Protein AF-A0A4Z1GCJ7-F1 (afdb_monomer)

Solvent-accessible surface area (backbone atoms only — not comparable to full-atom values): 17696 Å² total; per-residue (Å²): 142,79,90,84,88,83,87,82,82,87,80,89,82,82,86,85,82,87,83,85,90,82,80,89,84,91,82,86,89,88,79,88,86,89,80,92,82,84,78,88,78,65,76,71,61,51,56,57,51,48,52,56,47,50,54,48,48,51,52,51,47,52,52,54,51,57,70,62,64,69,64,70,55,39,30,40,70,68,54,65,44,64,44,49,71,78,81,84,62,89,68,85,84,64,60,84,68,42,32,30,38,31,25,83,71,34,87,58,72,90,44,36,67,32,77,44,69,60,39,94,92,47,62,76,33,73,90,37,74,63,66,69,73,45,82,37,53,29,72,69,54,30,70,74,54,34,64,74,52,30,52,22,33,34,44,44,42,51,52,51,51,52,51,27,31,56,44,24,72,70,43,43,65,75,73,41,44,86,62,49,63,61,51,47,49,53,50,40,59,76,46,40,90,70,50,64,71,55,70,61,99,80,68,73,44,63,93,55,44,76,52,96,75,55,66,77,81,65,97,62,70,58,62,85,41,67,66,40,54,50,43,33,51,45,28,48,48,33,48,72,42,55,45,51,49,52,47,51,54,46,66,69,40,98,70,66,54,62,71,58,51,44,32,47,54,35,28,38,56,37,35,50,27,55,29,22,29,38,37,39,33,63,69,44,80,76,76,78,88,126

pLDDT: mean 70.12, std 24.21, range [24.97, 97.56]

Structure (mmCIF, N/CA/C/O backbone):
data_AF-A0A4Z1GCJ7-F1
#
_entry.id   AF-A0A4Z1GCJ7-F1
#
loop_
_atom_site.group_PDB
_atom_site.id
_atom_site.type_symbol
_atom_site.label_atom_id
_atom_site.label_alt_id
_atom_site.label_comp_id
_atom_site.label_asym_id
_atom_site.label_entity_id
_atom_site.label_seq_id
_atom_site.pdbx_PDB_ins_code
_atom_site.Cartn_x
_atom_site.Cartn_y
_atom_site.Cartn_z
_atom_site.occupancy
_atom_site.B_iso_or_equiv
_atom_site.auth_seq_id
_atom_site.auth_comp_id
_atom_site.auth_asym_id
_atom_site.auth_atom_id
_atom_site.pdbx_PDB_model_num
ATOM 1 N N . MET A 1 1 ? -40.550 22.812 -36.376 1.00 33.31 1 MET A N 1
ATOM 2 C CA . MET A 1 1 ? -40.165 22.239 -37.684 1.00 33.31 1 MET A CA 1
ATOM 3 C C . MET A 1 1 ? -38.792 21.629 -37.489 1.00 33.31 1 MET A C 1
ATOM 5 O O . MET A 1 1 ? -37.892 22.395 -37.196 1.00 33.31 1 MET A O 1
ATOM 9 N N . THR A 1 2 ? -38.521 20.333 -37.485 1.00 35.28 2 THR A N 1
ATOM 10 C CA . THR A 1 2 ? -39.202 19.038 -37.706 1.00 35.28 2 THR A CA 1
ATOM 11 C C . THR A 1 2 ? -38.216 18.056 -37.036 1.00 35.28 2 THR A C 1
ATOM 13 O O . THR A 1 2 ? -37.017 18.219 -37.224 1.00 35.28 2 THR A O 1
ATOM 16 N N . GLY A 1 3 ? -38.586 17.227 -36.062 1.00 28.50 3 GLY A N 1
ATOM 17 C CA . GLY A 1 3 ? -39.385 16.018 -36.247 1.00 28.50 3 GLY A CA 1
ATOM 18 C C . GLY A 1 3 ? -38.459 14.863 -36.638 1.00 28.50 3 GLY A C 1
ATOM 19 O O . GLY A 1 3 ? -37.923 14.912 -37.735 1.00 28.50 3 GLY A O 1
ATOM 20 N N . GLU A 1 4 ? -38.243 13.897 -35.738 1.00 33.16 4 GLU A N 1
ATOM 21 C CA . GLU A 1 4 ? -38.476 12.464 -36.004 1.00 33.16 4 GLU A CA 1
ATOM 22 C C . GLU A 1 4 ? -38.158 11.598 -34.773 1.00 33.16 4 GLU A C 1
ATOM 24 O O . GLU A 1 4 ? -37.009 11.374 -34.392 1.00 33.16 4 GLU A O 1
ATOM 29 N N . ASP A 1 5 ? -39.248 11.131 -34.163 1.00 31.50 5 ASP A N 1
ATOM 30 C CA . ASP A 1 5 ? -39.352 9.919 -33.362 1.00 31.50 5 ASP A CA 1
ATOM 31 C C . ASP A 1 5 ? -39.097 8.681 -34.229 1.00 31.50 5 ASP A C 1
ATOM 33 O O . ASP A 1 5 ? -39.655 8.580 -35.320 1.00 31.50 5 ASP A O 1
ATOM 37 N N . ILE A 1 6 ? -38.393 7.679 -33.694 1.00 35.69 6 ILE A N 1
ATOM 38 C CA . ILE A 1 6 ? -38.639 6.273 -34.048 1.00 35.69 6 ILE A CA 1
ATOM 39 C C . ILE A 1 6 ? -38.555 5.440 -32.768 1.00 35.69 6 ILE A C 1
ATOM 41 O O . ILE A 1 6 ? -37.477 5.156 -32.248 1.00 35.69 6 ILE A O 1
ATOM 45 N N . GLY A 1 7 ? -39.721 5.036 -32.267 1.00 25.62 7 GLY A N 1
ATOM 46 C CA . GLY A 1 7 ? -39.854 3.885 -31.385 1.00 25.62 7 GLY A CA 1
ATOM 47 C C . GLY A 1 7 ? -39.939 2.597 -32.203 1.00 25.62 7 GLY A C 1
ATOM 48 O O . GLY A 1 7 ? -40.499 2.595 -33.296 1.00 25.62 7 GLY A O 1
ATOM 49 N N . PHE A 1 8 ? -39.443 1.490 -31.649 1.00 28.98 8 PHE A N 1
ATOM 50 C CA . PHE A 1 8 ? -39.905 0.159 -32.030 1.00 28.98 8 PHE A CA 1
ATOM 51 C C . PHE A 1 8 ? -40.104 -0.721 -30.797 1.00 28.98 8 PHE A C 1
ATOM 53 O O . PHE A 1 8 ? -39.216 -0.931 -29.973 1.00 28.98 8 PHE A O 1
ATOM 60 N N . HIS A 1 9 ? -41.344 -1.186 -30.711 1.00 28.06 9 HIS A N 1
ATOM 61 C CA . HIS A 1 9 ? -41.895 -2.198 -29.830 1.00 28.06 9 HIS A CA 1
ATOM 62 C C . HIS A 1 9 ? -41.399 -3.615 -30.179 1.00 28.06 9 HIS A C 1
ATOM 64 O O . HIS A 1 9 ? -41.053 -3.895 -31.325 1.00 28.06 9 HIS A O 1
ATOM 70 N N . THR A 1 10 ? -41.592 -4.515 -29.202 1.00 26.75 10 THR A N 1
ATOM 71 C CA . THR A 1 10 ? -41.716 -5.992 -29.282 1.00 26.75 10 THR A CA 1
ATOM 72 C C . THR A 1 10 ? -40.406 -6.789 -29.389 1.00 26.75 10 THR A C 1
ATOM 74 O O . THR A 1 10 ? -39.457 -6.335 -30.001 1.00 26.75 10 THR A O 1
ATOM 77 N N . GLN A 1 11 ? -40.232 -7.969 -28.784 1.00 27.58 11 GLN A N 1
ATOM 78 C CA . GLN A 1 11 ? -41.186 -8.989 -28.333 1.00 27.58 11 GLN A CA 1
ATOM 79 C C . GLN A 1 11 ? -40.457 -9.946 -27.359 1.00 27.58 11 GLN A C 1
ATOM 81 O O . GLN A 1 11 ? -39.317 -10.331 -27.614 1.00 27.58 11 GLN A O 1
ATOM 86 N N . TYR A 1 12 ? -41.108 -10.345 -26.264 1.00 28.34 12 TYR A N 1
ATOM 87 C CA . TYR A 1 12 ? -40.714 -11.523 -25.478 1.00 28.34 12 TYR A CA 1
ATOM 88 C C . TYR A 1 12 ? -40.945 -12.801 -26.299 1.00 28.34 12 TYR A C 1
ATOM 90 O O . TYR A 1 12 ? -41.914 -12.854 -27.060 1.00 28.34 12 TYR A O 1
ATOM 98 N N . PRO A 1 13 ? -40.179 -13.869 -26.034 1.00 33.53 13 PRO A N 1
ATOM 99 C CA . PRO A 1 13 ? -40.746 -15.205 -26.066 1.00 33.53 13 PRO A CA 1
ATOM 100 C C . PRO A 1 13 ? -40.712 -15.868 -24.685 1.00 33.53 13 PRO A C 1
ATOM 102 O O . PRO A 1 13 ? -39.713 -15.866 -23.963 1.00 33.53 13 PRO A O 1
ATOM 105 N N . GLU A 1 14 ? -41.866 -16.432 -24.358 1.00 28.72 14 GLU A N 1
ATOM 106 C CA . GLU A 1 14 ? -42.151 -17.349 -23.266 1.00 28.72 14 GLU A CA 1
ATOM 107 C C . GLU A 1 14 ? -41.501 -18.739 -23.496 1.00 28.72 14 GLU A C 1
ATOM 109 O O . GLU A 1 14 ? -41.442 -19.212 -24.626 1.00 28.72 14 GLU A O 1
ATOM 114 N N . VAL A 1 15 ? -40.999 -19.319 -22.387 1.00 29.89 15 VAL A N 1
ATOM 115 C CA . VAL A 1 15 ? -40.833 -20.730 -21.910 1.00 29.89 15 VAL A CA 1
ATOM 116 C C . VAL A 1 15 ? -40.983 -21.934 -22.887 1.00 29.89 15 VAL A C 1
ATOM 118 O O . VAL A 1 15 ? -41.778 -21.848 -23.816 1.00 29.89 15 VAL A O 1
ATOM 121 N N . PRO A 1 16 ? -40.355 -23.129 -22.646 1.00 34.41 16 PRO A N 1
ATOM 122 C CA . PRO A 1 16 ? -40.675 -23.958 -21.461 1.00 34.41 16 PRO A CA 1
ATOM 123 C C . PRO A 1 16 ? -39.598 -24.908 -20.858 1.00 34.41 16 PRO A C 1
ATOM 125 O O . PRO A 1 16 ? -38.703 -25.414 -21.520 1.00 34.41 16 PRO A O 1
ATOM 128 N N . LEU A 1 17 ? -39.792 -25.158 -19.553 1.00 26.62 17 LEU A N 1
ATOM 129 C CA . LEU A 1 17 ? -39.780 -26.429 -18.795 1.00 26.62 17 LEU A CA 1
ATOM 130 C C . LEU A 1 17 ? -38.665 -27.493 -18.962 1.00 26.62 17 LEU A C 1
ATOM 132 O O . LEU A 1 17 ? -38.528 -28.143 -19.986 1.00 26.62 17 LEU A O 1
ATOM 136 N N . SER A 1 18 ? -38.079 -27.808 -17.797 1.00 25.41 18 SER A N 1
ATOM 137 C CA . SER A 1 18 ? -38.004 -29.140 -17.158 1.00 25.41 18 SER A CA 1
ATOM 138 C C . SER A 1 18 ? -37.339 -30.308 -17.900 1.00 25.41 18 SER A C 1
ATOM 140 O O . SER A 1 18 ? -37.930 -30.903 -18.793 1.00 25.41 18 SER A O 1
ATOM 142 N N . VAL A 1 19 ? -36.194 -30.767 -17.377 1.00 26.84 19 VAL A N 1
ATOM 143 C CA . VAL A 1 19 ? -35.811 -32.190 -17.418 1.00 26.84 19 VAL A CA 1
ATOM 144 C C . VAL A 1 19 ? -35.169 -32.580 -16.084 1.00 26.84 19 VAL A C 1
ATOM 146 O O . VAL A 1 19 ? -34.038 -32.208 -15.777 1.00 26.84 19 VAL A O 1
ATOM 149 N N . CYS A 1 20 ? -35.912 -33.352 -15.290 1.00 24.97 20 CYS A N 1
ATOM 150 C CA . CYS A 1 20 ? -35.382 -34.168 -14.205 1.00 24.97 20 CYS A CA 1
ATOM 151 C C . CYS A 1 20 ? -34.754 -35.436 -14.800 1.00 24.97 20 CYS A C 1
ATOM 153 O O . CYS A 1 20 ? -35.410 -36.147 -15.558 1.00 24.97 20 CYS A O 1
ATOM 155 N N . PHE A 1 21 ? -33.521 -35.757 -14.411 1.00 25.55 21 PHE A N 1
ATOM 156 C CA . PHE A 1 21 ? -32.933 -37.078 -14.627 1.00 25.55 21 PHE A CA 1
ATOM 157 C C . PHE A 1 21 ? -33.029 -37.888 -13.329 1.00 25.55 21 PHE A C 1
ATOM 159 O O . PHE A 1 21 ? -32.325 -37.603 -12.365 1.00 25.55 21 PHE A O 1
ATOM 166 N N . PHE A 1 22 ? -33.888 -38.907 -13.321 1.00 27.52 22 PHE A N 1
ATOM 167 C CA . PHE A 1 22 ? -33.816 -40.055 -12.414 1.00 27.52 22 PHE A CA 1
ATOM 168 C C . PHE A 1 22 ? -34.091 -41.320 -13.232 1.00 27.52 22 PHE A C 1
ATOM 170 O O . PHE A 1 22 ? -35.134 -41.433 -13.872 1.00 27.52 22 PHE A O 1
ATOM 177 N N . PHE A 1 23 ? -33.162 -42.274 -13.198 1.00 28.23 23 PHE A N 1
ATOM 178 C CA . PHE A 1 23 ? -33.356 -43.639 -13.681 1.00 28.23 23 PHE A CA 1
ATOM 179 C C . PHE A 1 23 ? -32.947 -44.618 -12.579 1.00 28.23 23 PHE A C 1
ATOM 181 O O . PHE A 1 23 ? -31.818 -44.554 -12.102 1.00 28.23 23 PHE A O 1
ATOM 188 N N . GLY A 1 24 ? -33.873 -45.533 -12.264 1.00 25.89 24 GLY A N 1
ATOM 189 C CA . GLY A 1 24 ? -33.655 -46.849 -11.646 1.00 25.89 24 GLY A CA 1
ATOM 190 C C . GLY A 1 24 ? -33.356 -46.808 -10.145 1.00 25.89 24 GLY A C 1
ATOM 191 O O . GLY A 1 24 ? -32.396 -46.189 -9.726 1.00 25.89 24 GLY A O 1
ATOM 192 N N . ILE A 1 25 ? -34.086 -47.482 -9.257 1.00 29.81 25 ILE A N 1
ATOM 193 C CA . ILE A 1 25 ? -34.634 -48.838 -9.366 1.00 29.81 25 ILE A CA 1
ATOM 194 C C . ILE A 1 25 ? -35.985 -48.932 -8.632 1.00 29.81 25 ILE A C 1
ATOM 196 O O . ILE A 1 25 ? -36.188 -48.359 -7.566 1.00 29.81 25 ILE A O 1
ATOM 200 N N . SER A 1 26 ? -36.879 -49.693 -9.260 1.00 26.64 26 SER A N 1
ATOM 201 C CA . SER A 1 26 ? -38.213 -50.131 -8.841 1.00 26.64 26 SER A CA 1
ATOM 202 C C . SER A 1 26 ? -38.154 -51.279 -7.827 1.00 26.64 26 SER A C 1
ATOM 204 O O . SER A 1 26 ? -37.456 -52.254 -8.092 1.00 26.64 26 SER A O 1
ATOM 206 N N . VAL A 1 27 ? -38.958 -51.213 -6.755 1.00 30.84 27 VAL A N 1
ATOM 207 C CA . VAL A 1 27 ? -39.725 -52.363 -6.231 1.00 30.84 27 VAL A CA 1
ATOM 208 C C . VAL A 1 27 ? -41.099 -51.868 -5.749 1.00 30.84 27 VAL A C 1
ATOM 210 O O . VAL A 1 27 ? -41.226 -50.799 -5.159 1.00 30.84 27 VAL A O 1
ATOM 213 N N . GLN A 1 28 ? -42.117 -52.654 -6.090 1.00 30.25 28 GLN A N 1
ATOM 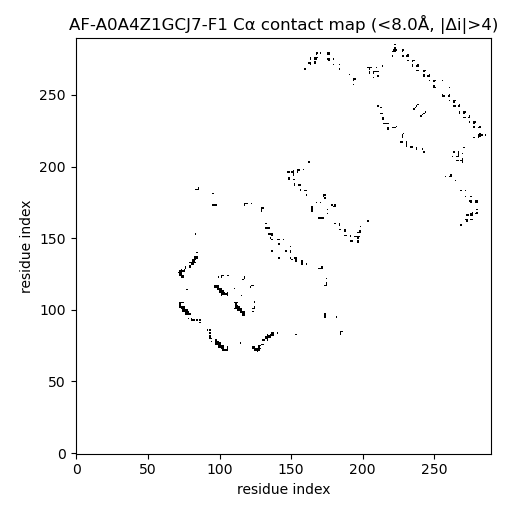214 C CA . GLN A 1 28 ? -43.558 -52.404 -6.059 1.00 30.25 28 GLN A CA 1
ATOM 215 C C . GLN A 1 28 ? -44.248 -52.596 -4.679 1.00 30.25 28 GLN A C 1
ATOM 217 O O . GLN A 1 28 ? -43.611 -53.066 -3.738 1.00 30.25 28 GLN A O 1
ATOM 222 N N . PRO A 1 29 ? -45.544 -52.212 -4.566 1.00 37.03 29 PRO A N 1
ATOM 223 C CA . PRO A 1 29 ? -46.265 -51.891 -3.329 1.00 37.03 29 PRO A CA 1
ATOM 224 C C . PRO A 1 29 ? -47.112 -53.058 -2.797 1.00 37.03 29 PRO A C 1
ATOM 226 O O . PRO A 1 29 ? -47.297 -54.030 -3.517 1.00 37.03 29 PRO A O 1
ATOM 229 N N . ASN A 1 30 ? -47.628 -52.924 -1.565 1.00 28.38 30 ASN A N 1
ATOM 230 C CA . ASN A 1 30 ? -48.825 -53.546 -0.944 1.00 28.38 30 ASN A CA 1
ATOM 231 C C . ASN A 1 30 ? -48.738 -53.209 0.568 1.00 28.38 30 ASN A C 1
ATOM 233 O O . ASN A 1 30 ? -47.639 -53.226 1.105 1.00 28.38 30 ASN A O 1
ATOM 237 N N . THR A 1 31 ? -49.740 -52.857 1.373 1.00 29.23 31 THR A N 1
ATOM 238 C CA . THR A 1 31 ? -51.210 -52.865 1.339 1.00 29.23 31 THR A CA 1
ATOM 239 C C . THR A 1 31 ? -51.677 -52.101 2.593 1.00 29.23 31 THR A C 1
ATOM 241 O O . THR A 1 31 ? -50.955 -52.044 3.590 1.00 29.23 31 THR A O 1
ATOM 244 N N . CYS A 1 32 ? -52.877 -51.522 2.551 1.00 25.41 32 CYS A N 1
ATOM 245 C CA . CYS A 1 32 ? -53.564 -50.924 3.699 1.00 25.41 32 CYS A CA 1
ATOM 246 C C . CYS A 1 32 ? -54.047 -51.961 4.739 1.00 25.41 32 CYS A C 1
ATOM 248 O O . CYS A 1 32 ? -54.159 -53.142 4.432 1.00 25.41 32 CYS A O 1
ATOM 250 N N . SER A 1 33 ? -54.443 -51.407 5.894 1.00 27.09 33 SER A N 1
ATOM 251 C CA . SER A 1 33 ? -55.416 -51.861 6.908 1.00 27.09 33 SER A CA 1
ATOM 252 C C . SER A 1 33 ? -54.963 -52.739 8.085 1.00 27.09 33 SER A C 1
ATOM 254 O O . SER A 1 33 ? -54.525 -53.871 7.923 1.00 27.09 33 SER A O 1
ATOM 256 N N . ASP A 1 34 ? -55.253 -52.159 9.257 1.00 29.55 34 ASP A N 1
ATOM 257 C CA . ASP A 1 34 ? -55.683 -52.742 10.530 1.00 29.55 34 ASP A CA 1
ATOM 258 C C . ASP A 1 34 ? -54.670 -53.476 11.417 1.00 29.55 34 ASP A C 1
ATOM 260 O O . ASP A 1 34 ? -54.144 -54.529 11.087 1.00 29.55 34 ASP A O 1
ATOM 264 N N . ILE A 1 35 ? -54.462 -52.923 12.621 1.00 28.81 35 ILE A N 1
ATOM 265 C CA . ILE A 1 35 ? -54.948 -53.483 13.897 1.00 28.81 35 ILE A CA 1
ATOM 266 C C . ILE A 1 35 ? -54.657 -52.444 14.997 1.00 28.81 35 ILE A C 1
ATOM 268 O O . ILE A 1 35 ? -53.553 -52.323 15.523 1.00 28.81 35 ILE A O 1
ATOM 272 N N . ASN A 1 36 ? -55.691 -51.686 15.371 1.00 28.61 36 ASN A N 1
ATOM 273 C CA . ASN A 1 36 ? -55.850 -51.258 16.756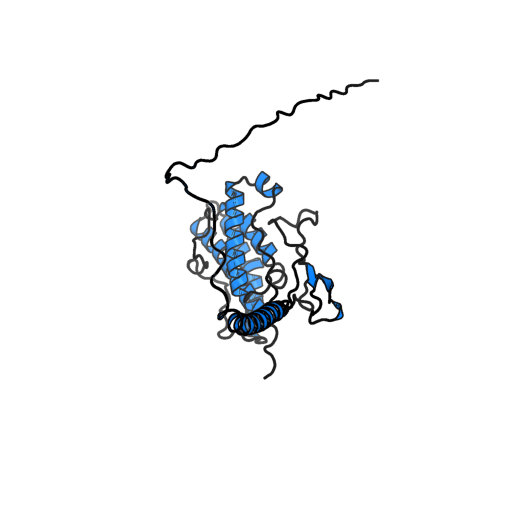 1.00 28.61 36 ASN A CA 1
ATOM 274 C C . ASN A 1 36 ? -56.326 -52.491 17.521 1.00 28.61 36 ASN A C 1
ATOM 276 O O . ASN A 1 36 ? -57.358 -53.044 17.154 1.00 28.61 36 ASN A O 1
ATOM 280 N N . THR A 1 37 ? -55.573 -52.924 18.532 1.00 30.58 37 THR A N 1
ATOM 281 C CA . THR A 1 37 ? -56.018 -53.431 19.851 1.00 30.58 37 THR A CA 1
ATOM 282 C C . THR A 1 37 ? -54.873 -54.245 20.465 1.00 30.58 37 THR A C 1
ATOM 284 O O . THR A 1 37 ? -54.886 -55.469 20.492 1.00 30.58 37 THR A O 1
ATOM 287 N N . ALA A 1 38 ? -53.872 -53.546 20.994 1.00 30.42 38 ALA A N 1
ATOM 288 C CA . ALA A 1 38 ? -53.084 -54.034 22.122 1.00 30.42 38 ALA A CA 1
ATOM 289 C C . ALA A 1 38 ? -53.103 -52.920 23.169 1.00 30.42 38 ALA A C 1
ATOM 291 O O . ALA A 1 38 ? -52.237 -52.050 23.248 1.00 30.42 38 ALA A O 1
ATOM 292 N N . LEU A 1 39 ? -54.228 -52.911 23.877 1.00 28.11 39 LEU A N 1
ATOM 293 C CA . LEU A 1 39 ? -54.530 -52.089 25.030 1.00 28.11 39 LEU A CA 1
ATOM 294 C C . LEU A 1 39 ? -53.410 -52.161 26.074 1.00 28.11 39 LEU A C 1
ATOM 296 O O . LEU A 1 39 ? -52.956 -53.237 26.448 1.00 28.11 39 LEU A O 1
ATOM 300 N N . SER A 1 40 ? -53.136 -50.983 26.634 1.00 35.28 40 SER A N 1
ATOM 301 C CA . SER A 1 40 ? -53.031 -50.794 28.080 1.00 35.28 40 SER A CA 1
ATOM 302 C C . SER A 1 40 ? -51.848 -51.481 28.759 1.00 35.28 40 SER A C 1
ATOM 304 O O . SER A 1 40 ? -52.028 -52.533 29.353 1.00 35.28 40 SER A O 1
ATOM 306 N N . ILE A 1 41 ? -50.674 -50.831 28.721 1.00 37.06 41 ILE A N 1
ATOM 307 C CA . ILE A 1 41 ? -49.654 -50.790 29.804 1.00 37.06 41 ILE A CA 1
ATOM 308 C C . ILE A 1 41 ? -48.547 -49.741 29.498 1.00 37.06 41 ILE A C 1
ATOM 310 O O . ILE A 1 41 ? -47.895 -49.259 30.421 1.00 37.06 41 ILE A O 1
ATOM 314 N N . ASN A 1 42 ? -48.376 -49.271 28.252 1.00 32.78 42 ASN A N 1
ATOM 315 C CA . ASN A 1 42 ? -47.290 -48.326 27.902 1.00 32.78 42 ASN A CA 1
ATOM 316 C C . ASN A 1 42 ? -47.581 -46.820 28.082 1.00 32.78 42 ASN A C 1
ATOM 318 O O . ASN A 1 42 ? -46.650 -46.014 28.048 1.00 32.78 42 ASN A O 1
ATOM 322 N N . SER A 1 43 ? -48.825 -46.408 28.340 1.00 34.97 43 SER A N 1
ATOM 323 C CA . SER A 1 43 ? -49.197 -44.981 28.377 1.00 34.97 43 SER A CA 1
ATOM 324 C C . SER A 1 43 ? -48.713 -44.219 29.620 1.00 34.97 43 SER A C 1
ATOM 326 O O . SER A 1 43 ? -48.714 -42.991 29.622 1.00 34.97 43 SER A O 1
ATOM 328 N N . THR A 1 44 ? -48.242 -44.900 30.668 1.00 35.94 44 THR A N 1
ATOM 329 C CA . THR A 1 44 ? -47.739 -44.231 31.886 1.00 35.94 44 THR A CA 1
ATOM 330 C C . THR A 1 44 ? -46.222 -43.993 31.849 1.00 35.94 44 THR A C 1
ATOM 332 O O . THR A 1 44 ? -45.713 -43.120 32.553 1.00 35.94 44 THR A O 1
ATOM 335 N N . ILE A 1 45 ? -45.484 -44.720 30.999 1.00 38.91 45 ILE A N 1
ATOM 336 C CA . ILE A 1 45 ? -44.027 -44.559 30.839 1.00 38.91 45 ILE A CA 1
ATOM 337 C C . ILE A 1 45 ? -43.708 -43.458 29.814 1.00 38.91 45 ILE A C 1
ATOM 339 O O . ILE A 1 45 ? -42.740 -42.712 29.993 1.00 38.91 45 ILE A O 1
ATOM 343 N N . GLU A 1 46 ? -44.556 -43.268 28.799 1.00 38.19 46 GLU A N 1
ATOM 344 C CA . GLU A 1 46 ? -44.382 -42.194 27.813 1.00 38.19 46 GLU A CA 1
ATOM 345 C C . GLU A 1 46 ? -44.671 -40.794 28.366 1.00 38.19 46 GLU A C 1
ATOM 347 O O . GLU A 1 46 ? -43.994 -39.854 27.968 1.00 38.19 46 GLU A O 1
ATOM 352 N N . ILE A 1 47 ? -45.560 -40.627 29.353 1.00 40.81 47 ILE A N 1
ATOM 353 C CA . ILE A 1 47 ? -45.834 -39.295 29.930 1.00 40.81 47 ILE A CA 1
ATOM 354 C C . ILE A 1 47 ? -44.654 -38.793 30.783 1.00 40.81 47 ILE A C 1
ATOM 356 O O . ILE A 1 47 ? -44.333 -37.604 30.760 1.00 40.81 47 ILE A O 1
ATOM 360 N N . LYS A 1 48 ? -43.937 -39.684 31.486 1.00 38.84 48 LYS A N 1
ATOM 361 C CA . LYS A 1 48 ? -42.717 -39.293 32.218 1.00 38.84 48 LYS A CA 1
ATOM 362 C C . LYS A 1 48 ? -41.535 -39.043 31.282 1.00 38.84 48 LYS A C 1
ATOM 364 O O . LYS A 1 48 ? -40.793 -38.096 31.521 1.00 38.84 48 LYS A O 1
ATOM 369 N N . ARG A 1 49 ? -41.389 -39.816 30.196 1.00 39.75 49 ARG A N 1
ATOM 370 C CA . ARG A 1 49 ? -40.359 -39.551 29.175 1.00 39.75 49 ARG A CA 1
ATOM 371 C C . ARG A 1 49 ? -40.634 -38.270 28.392 1.00 39.75 49 ARG A C 1
ATOM 373 O O . ARG A 1 49 ? -39.686 -37.529 28.163 1.00 39.75 49 ARG A O 1
ATOM 380 N N . ASN A 1 50 ? -41.891 -37.954 28.073 1.00 40.66 50 ASN A N 1
ATOM 381 C CA . ASN A 1 50 ? -42.214 -36.702 27.392 1.00 40.66 50 ASN A CA 1
ATOM 382 C C . ASN A 1 50 ? -41.937 -35.490 28.273 1.00 40.66 50 ASN A C 1
ATOM 384 O O . ASN A 1 50 ? -41.357 -34.542 27.777 1.00 40.66 50 ASN A O 1
ATOM 388 N N . LYS A 1 51 ? -42.218 -35.530 29.582 1.00 44.03 51 LYS A N 1
ATOM 389 C CA . LYS A 1 51 ? -41.892 -34.398 30.465 1.00 44.03 51 LYS A CA 1
ATOM 390 C C . LYS A 1 51 ? -40.380 -34.169 30.588 1.00 44.03 51 LYS A C 1
ATOM 392 O O . LYS A 1 51 ? -39.928 -33.040 30.496 1.00 44.03 51 LYS A O 1
ATOM 397 N N . THR A 1 52 ? -39.575 -35.233 30.677 1.00 46.03 52 THR A N 1
ATOM 398 C CA . THR A 1 52 ? -38.103 -35.104 30.719 1.00 46.03 52 THR A CA 1
ATOM 399 C C . THR A 1 52 ? -37.494 -34.708 29.370 1.00 46.03 52 THR A C 1
ATOM 401 O O . THR A 1 52 ? -36.443 -34.074 29.344 1.00 46.03 52 THR A O 1
ATOM 404 N N . VAL A 1 53 ? -38.126 -35.067 28.247 1.00 49.81 53 VAL A N 1
ATOM 405 C CA . VAL A 1 53 ? -37.707 -34.633 26.905 1.00 49.81 53 VAL A CA 1
ATOM 406 C C . VAL A 1 53 ? -38.153 -33.196 26.637 1.00 49.81 53 VAL A C 1
ATOM 408 O O . VAL A 1 53 ? -37.351 -32.434 26.120 1.00 49.81 53 VAL A O 1
ATOM 411 N N . GLN A 1 54 ? -39.348 -32.778 27.056 1.00 43.75 54 GLN A N 1
ATOM 412 C CA . GLN A 1 54 ? -39.807 -31.391 26.932 1.00 43.75 54 GLN A CA 1
ATOM 413 C C . GLN A 1 54 ? -39.036 -30.455 27.860 1.00 43.75 54 GLN A C 1
ATOM 415 O O . GLN A 1 54 ? -38.606 -29.409 27.402 1.00 43.75 54 GLN A O 1
ATOM 420 N N . ASP A 1 55 ? -38.740 -30.845 29.102 1.00 46.62 55 ASP A N 1
ATOM 421 C CA . ASP A 1 55 ? -37.905 -30.034 29.998 1.00 46.62 55 ASP A CA 1
ATOM 422 C C . ASP A 1 55 ? -36.455 -29.942 29.489 1.00 46.62 55 ASP A C 1
ATOM 424 O O . ASP A 1 55 ? -35.831 -28.889 29.596 1.00 46.62 55 ASP A O 1
ATOM 428 N N . LYS A 1 56 ? -35.923 -31.000 28.852 1.00 46.09 56 LYS A N 1
ATOM 429 C CA . LYS A 1 56 ? -34.611 -30.955 28.180 1.00 46.09 56 LYS A CA 1
ATOM 430 C C . LYS A 1 56 ? -34.627 -30.173 26.869 1.00 46.09 56 LYS A C 1
ATOM 432 O O . LYS A 1 56 ? -33.616 -29.561 26.554 1.00 46.09 56 LYS A O 1
ATOM 437 N N . VAL A 1 57 ? -35.723 -30.182 26.112 1.00 47.38 57 VAL A N 1
ATOM 438 C CA . VAL A 1 57 ? -35.880 -29.385 24.884 1.00 47.38 57 VAL A CA 1
ATOM 439 C C . VAL A 1 57 ? -36.073 -27.909 25.226 1.00 47.38 57 VAL A C 1
ATOM 441 O O . VAL A 1 57 ? -35.491 -27.091 24.531 1.00 47.38 57 VAL A O 1
ATOM 444 N N . THR A 1 58 ? -36.758 -27.576 26.326 1.00 43.84 58 THR A N 1
ATOM 445 C CA . THR A 1 58 ? -36.869 -26.201 26.845 1.00 43.84 58 THR A CA 1
ATOM 446 C C . THR A 1 58 ? -35.528 -25.711 27.405 1.00 43.84 58 THR A C 1
ATOM 448 O O . THR A 1 58 ? -35.082 -24.628 27.055 1.00 43.84 58 THR A O 1
ATOM 451 N N . LEU A 1 59 ? -34.790 -26.539 28.159 1.00 44.41 59 LEU A N 1
ATOM 452 C CA . LEU A 1 59 ? -33.424 -26.203 28.600 1.00 44.41 59 LEU A CA 1
ATOM 453 C C . LEU A 1 59 ? -32.426 -26.091 27.436 1.00 44.41 59 LEU A C 1
ATOM 455 O O . LEU A 1 59 ? -31.528 -25.258 27.484 1.00 44.41 59 LEU A O 1
ATOM 459 N N . LEU A 1 60 ? -32.563 -26.904 26.383 1.00 43.88 60 LEU A N 1
ATOM 460 C CA . LEU A 1 60 ? -31.721 -26.814 25.185 1.00 43.88 60 LEU A CA 1
ATOM 461 C C . LEU A 1 60 ? -32.132 -25.670 24.255 1.00 43.88 60 LEU A C 1
ATOM 463 O O . LEU A 1 60 ? -31.256 -25.146 23.574 1.00 43.88 60 LEU A O 1
ATOM 467 N N . SER A 1 61 ? -33.405 -25.261 24.220 1.00 43.03 61 SER A N 1
ATOM 468 C CA . SER A 1 61 ? -33.831 -24.041 23.528 1.00 43.03 61 SER A CA 1
ATOM 469 C C . SER A 1 61 ? -33.397 -22.799 24.292 1.00 43.03 61 SER A C 1
ATOM 471 O O . SER A 1 61 ? -32.891 -21.885 23.657 1.00 43.03 61 SER A O 1
ATOM 473 N N . ASP A 1 62 ? -33.454 -22.806 25.625 1.00 39.47 62 ASP A N 1
ATOM 474 C CA . ASP A 1 62 ? -32.985 -21.699 26.464 1.00 39.47 62 ASP A CA 1
ATOM 475 C C . ASP A 1 62 ? -31.451 -21.583 26.453 1.00 39.47 62 ASP A C 1
ATOM 477 O O . ASP A 1 62 ? -30.922 -20.475 26.464 1.00 39.47 62 ASP A O 1
ATOM 481 N N . LEU A 1 63 ? -30.714 -22.696 26.318 1.00 41.62 63 LEU A N 1
ATOM 482 C CA . LEU A 1 63 ? -29.262 -22.687 26.069 1.00 41.62 63 LEU A CA 1
ATOM 483 C C . LEU A 1 63 ? -28.899 -22.333 24.612 1.00 41.62 63 LEU A C 1
ATOM 485 O O . LEU A 1 63 ? -27.810 -21.811 24.361 1.00 41.62 63 LEU A O 1
ATOM 489 N N . ARG A 1 64 ? -29.795 -22.572 23.641 1.00 36.66 64 ARG A N 1
ATOM 490 C CA . ARG A 1 64 ? -29.639 -22.076 22.258 1.00 36.66 64 ARG A CA 1
ATOM 491 C C . ARG A 1 64 ? -29.952 -20.587 22.141 1.00 36.66 64 ARG A C 1
ATOM 493 O O . ARG A 1 64 ? -29.307 -19.917 21.341 1.00 36.66 64 ARG A O 1
ATOM 500 N N . ASP A 1 65 ? -30.868 -20.072 22.957 1.00 37.62 65 ASP A N 1
ATOM 501 C CA . ASP A 1 65 ? -31.216 -18.650 23.001 1.00 37.62 65 ASP A CA 1
ATOM 502 C C . ASP A 1 65 ? -30.249 -17.845 23.894 1.00 37.62 65 ASP A C 1
ATOM 504 O O . ASP A 1 65 ? -29.967 -16.680 23.609 1.00 37.62 65 ASP A O 1
ATOM 508 N N . SER A 1 66 ? -29.630 -18.467 24.910 1.00 36.28 66 SER A N 1
ATOM 509 C CA . SER A 1 66 ? -28.567 -17.833 25.708 1.00 36.28 66 SER A CA 1
ATOM 510 C C . SER A 1 66 ? -27.222 -17.779 24.980 1.00 36.28 66 SER A C 1
ATOM 512 O O . SER A 1 66 ? -26.421 -16.889 25.249 1.00 36.28 66 SER A O 1
ATOM 514 N N . SER A 1 67 ? -26.975 -18.686 24.029 1.00 37.75 67 SER A N 1
ATOM 515 C CA . SER A 1 67 ? -25.805 -18.620 23.141 1.00 37.75 67 SER A CA 1
ATOM 516 C C . SER A 1 67 ? -26.008 -17.676 21.945 1.00 37.75 67 SER A C 1
ATOM 518 O O . SER A 1 67 ? -25.064 -17.457 21.189 1.00 37.75 67 SER A O 1
ATOM 520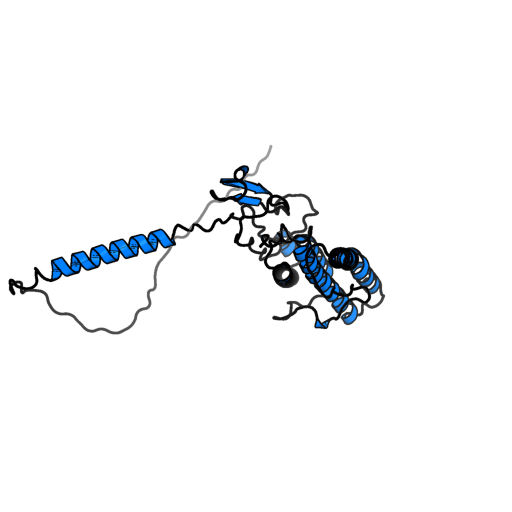 N N . SER A 1 68 ? -27.209 -17.102 21.777 1.00 42.03 68 SER A N 1
ATOM 521 C CA . SER A 1 68 ? -27.531 -16.116 20.733 1.00 42.03 68 SER A CA 1
ATOM 522 C C . SER A 1 68 ? -27.640 -14.674 21.262 1.00 42.03 68 SER A C 1
ATOM 524 O O . SER A 1 68 ? -27.999 -13.773 20.501 1.00 42.03 68 SER A O 1
ATOM 526 N N . ARG A 1 69 ? -27.330 -14.420 22.544 1.00 37.69 69 ARG A N 1
ATOM 527 C CA . ARG A 1 69 ? -27.382 -13.073 23.155 1.00 37.69 69 ARG A CA 1
ATOM 528 C C . ARG A 1 69 ? -26.086 -12.581 23.789 1.00 37.69 69 ARG A C 1
ATOM 530 O O . ARG A 1 69 ? -26.089 -11.537 24.430 1.00 37.69 69 ARG A O 1
ATOM 537 N N . THR A 1 70 ? -24.955 -13.203 23.492 1.00 43.34 70 THR A N 1
ATOM 538 C CA . THR A 1 70 ? -23.769 -12.392 23.198 1.00 43.34 70 THR A CA 1
ATOM 539 C C . THR A 1 70 ? -23.915 -11.968 21.745 1.00 43.34 70 THR A C 1
ATOM 541 O O . THR A 1 70 ? -23.292 -12.528 20.847 1.00 43.34 70 THR A O 1
ATOM 544 N N . ALA A 1 71 ? -24.819 -11.015 21.486 1.00 46.81 71 ALA A N 1
ATOM 545 C CA . ALA A 1 71 ? -24.698 -10.220 20.277 1.00 46.81 71 ALA A CA 1
ATOM 546 C C . ALA A 1 71 ? -23.305 -9.610 20.386 1.00 46.81 71 ALA A C 1
ATOM 548 O O . ALA A 1 71 ? -23.071 -8.772 21.254 1.00 46.81 71 ALA A O 1
ATOM 549 N N . ALA A 1 72 ? -22.352 -10.163 19.636 1.00 52.28 72 ALA A N 1
ATOM 550 C CA . ALA A 1 72 ? -20.993 -9.673 19.636 1.00 52.28 72 ALA A CA 1
ATOM 551 C C . ALA A 1 72 ? -21.081 -8.151 19.470 1.00 52.28 72 ALA A C 1
ATOM 553 O O . ALA A 1 72 ? -21.809 -7.680 18.591 1.00 52.28 72 ALA A O 1
ATOM 554 N N . ILE A 1 73 ? -20.447 -7.412 20.386 1.00 63.28 73 ILE A N 1
ATOM 555 C CA . ILE A 1 73 ? -20.452 -5.945 20.451 1.00 63.28 73 ILE A CA 1
ATOM 556 C C . ILE A 1 73 ? -19.698 -5.458 19.218 1.00 63.28 73 ILE A C 1
ATOM 558 O O . ILE A 1 73 ? -18.518 -5.141 19.265 1.00 63.28 73 ILE A O 1
ATOM 562 N N . MET A 1 74 ? -20.356 -5.512 18.069 1.00 70.00 74 MET A N 1
ATOM 563 C CA . MET A 1 74 ? -19.708 -5.383 16.781 1.00 70.00 74 MET A CA 1
ATOM 564 C C . MET A 1 74 ? -20.357 -4.241 16.040 1.00 70.00 74 MET A C 1
ATOM 566 O O . MET A 1 74 ? -21.544 -4.255 15.708 1.00 70.00 74 MET A O 1
ATOM 570 N N . CYS A 1 75 ? -19.529 -3.248 15.775 1.00 80.00 75 CYS A N 1
ATOM 571 C CA . CYS A 1 75 ? -19.836 -2.205 14.832 1.00 80.00 75 CYS A CA 1
ATOM 572 C C . CYS A 1 75 ? -19.912 -2.834 13.428 1.00 80.00 75 CYS A C 1
ATOM 574 O O . CYS A 1 75 ? -19.184 -3.778 13.119 1.00 80.00 75 CYS A O 1
ATOM 576 N N . ARG A 1 76 ? -20.801 -2.346 12.560 1.00 83.31 76 ARG A N 1
ATOM 577 C CA . ARG A 1 76 ? -20.915 -2.830 11.171 1.00 83.31 76 ARG A CA 1
ATOM 578 C C . ARG A 1 76 ? -20.369 -1.784 10.214 1.00 83.31 76 ARG A C 1
ATOM 580 O O . ARG A 1 76 ? -20.708 -0.614 10.334 1.00 83.31 76 ARG A O 1
ATOM 587 N N . ALA A 1 77 ? -19.538 -2.185 9.258 1.00 78.81 77 ALA A N 1
ATOM 588 C CA . ALA A 1 77 ? -19.007 -1.257 8.265 1.00 78.81 77 ALA A CA 1
ATOM 589 C C . ALA A 1 77 ? -20.144 -0.742 7.359 1.00 78.81 77 ALA A C 1
ATOM 591 O O . ALA A 1 77 ? -20.811 -1.533 6.691 1.00 78.81 77 ALA A O 1
ATOM 592 N N . ALA A 1 78 ? -20.363 0.575 7.333 1.00 77.00 78 ALA A N 1
ATOM 593 C CA . ALA A 1 78 ? -21.499 1.195 6.646 1.00 77.00 78 ALA A CA 1
ATOM 594 C C . ALA A 1 78 ? -21.206 1.532 5.170 1.00 77.00 78 ALA A C 1
ATOM 596 O O . ALA A 1 78 ? -22.107 1.520 4.332 1.00 77.00 78 ALA A O 1
ATOM 597 N N . ASN A 1 79 ? -19.946 1.817 4.832 1.00 70.12 79 ASN A N 1
ATOM 598 C CA . ASN A 1 79 ? -19.495 2.170 3.481 1.00 70.12 79 ASN A CA 1
ATOM 599 C C . ASN A 1 79 ? -18.245 1.363 3.084 1.00 70.12 79 ASN A C 1
ATOM 601 O O . ASN A 1 79 ? -17.133 1.869 2.972 1.00 70.12 79 ASN A O 1
ATOM 605 N N . VAL A 1 80 ? -18.414 0.065 2.856 1.00 68.00 80 VAL A N 1
ATOM 606 C CA . VAL A 1 80 ? -17.294 -0.755 2.387 1.00 68.00 80 VAL A CA 1
ATOM 607 C C . VAL A 1 80 ? -16.937 -0.373 0.952 1.00 68.00 80 VAL A C 1
ATOM 609 O O . VAL A 1 80 ? -17.768 -0.437 0.041 1.00 68.00 80 VAL A O 1
ATOM 612 N N . ALA A 1 81 ? -15.680 -0.004 0.733 1.00 67.25 81 ALA A N 1
ATOM 613 C CA . ALA A 1 81 ? -15.183 0.251 -0.605 1.00 67.25 81 ALA A CA 1
ATOM 614 C C . ALA A 1 81 ? -15.175 -1.044 -1.429 1.00 67.25 81 ALA A C 1
ATOM 616 O O . ALA A 1 81 ? -14.465 -1.994 -1.119 1.00 67.25 81 ALA A O 1
ATOM 617 N N . ARG A 1 82 ? -15.958 -1.060 -2.508 1.00 70.12 82 ARG A N 1
ATOM 618 C CA . ARG A 1 82 ? -16.045 -2.205 -3.426 1.00 70.12 82 ARG A CA 1
ATOM 619 C C . ARG A 1 82 ? -14.921 -2.260 -4.452 1.00 70.12 82 ARG A C 1
ATOM 621 O O . ARG A 1 82 ? -14.634 -3.325 -4.971 1.00 70.12 82 ARG A O 1
ATOM 628 N N . TYR A 1 83 ? -14.300 -1.120 -4.745 1.00 74.62 83 TYR A N 1
ATOM 629 C CA . TYR A 1 83 ? -13.308 -1.013 -5.808 1.00 74.62 83 TYR A CA 1
ATOM 630 C C . TYR A 1 83 ? -12.073 -0.228 -5.371 1.00 74.62 83 TYR A C 1
ATOM 632 O O . TYR A 1 83 ? -12.159 0.691 -4.552 1.00 74.62 83 TYR A O 1
ATOM 640 N N . TYR A 1 84 ? -10.935 -0.544 -5.984 1.00 75.00 84 TYR A N 1
ATOM 641 C CA . TYR A 1 84 ? -9.728 0.272 -5.953 1.00 75.00 84 TYR A CA 1
ATOM 642 C C . TYR A 1 84 ? -9.765 1.350 -7.051 1.00 75.00 84 TYR A C 1
ATOM 644 O O . TYR A 1 84 ? -9.878 1.029 -8.239 1.00 75.00 84 TYR A O 1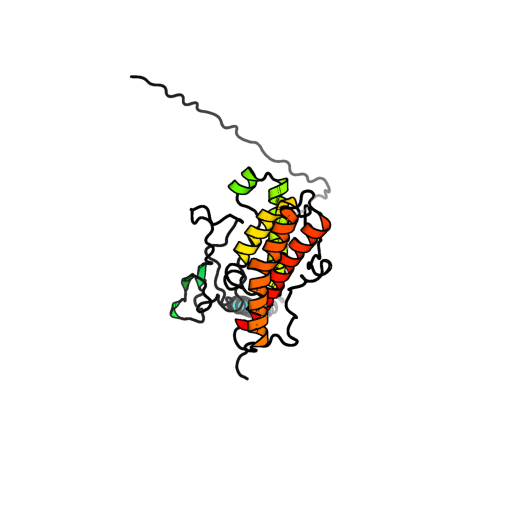
ATOM 652 N N . CYS A 1 85 ? -9.676 2.624 -6.653 1.00 71.69 85 CYS A N 1
ATOM 653 C CA . CYS A 1 85 ? -9.824 3.793 -7.530 1.00 71.69 85 CYS A CA 1
ATOM 654 C C . CYS A 1 85 ? -8.757 4.851 -7.238 1.00 71.69 85 CYS A C 1
ATOM 656 O O . CYS A 1 85 ? -8.276 4.947 -6.111 1.00 71.69 85 CYS A O 1
ATOM 658 N N . ASP A 1 86 ? -8.450 5.682 -8.237 1.00 62.88 86 ASP A N 1
ATOM 659 C CA . ASP A 1 86 ? -7.681 6.911 -8.036 1.00 62.88 86 ASP A CA 1
ATOM 660 C C . ASP A 1 86 ? -8.629 7.967 -7.457 1.00 62.88 86 ASP A C 1
ATOM 662 O O . ASP A 1 86 ? -9.519 8.470 -8.143 1.00 62.88 86 ASP A O 1
ATOM 666 N N . ASN A 1 87 ? -8.443 8.280 -6.177 1.00 56.16 87 ASN A N 1
ATOM 667 C CA . ASN A 1 87 ? -9.272 9.238 -5.452 1.00 56.16 87 ASN A CA 1
ATOM 668 C C . ASN A 1 87 ? -8.855 10.705 -5.707 1.00 56.16 87 ASN A C 1
ATOM 670 O O . ASN A 1 87 ? -9.451 11.609 -5.124 1.00 56.16 87 ASN A O 1
ATOM 674 N N . ARG A 1 88 ? -7.853 10.980 -6.564 1.00 51.97 88 ARG A N 1
ATOM 675 C CA . ARG A 1 88 ? -7.437 12.354 -6.926 1.00 51.97 88 ARG A CA 1
ATOM 676 C C . ARG A 1 88 ? -8.344 13.010 -7.965 1.00 51.97 88 ARG A C 1
ATOM 678 O O . ARG A 1 88 ? -8.382 14.237 -8.035 1.00 51.97 88 ARG A O 1
ATOM 685 N N . ALA A 1 89 ? -9.059 12.230 -8.777 1.00 42.00 89 ALA A N 1
ATOM 686 C CA . ALA A 1 89 ? -9.995 12.748 -9.771 1.00 42.00 89 ALA A CA 1
ATOM 687 C C . ALA A 1 89 ? -11.398 12.820 -9.153 1.00 42.00 89 ALA A C 1
ATOM 689 O O . ALA A 1 89 ? -12.034 11.798 -8.919 1.00 42.00 89 ALA A O 1
ATOM 690 N N . GLY A 1 90 ? -11.850 14.036 -8.840 1.00 40.47 90 GLY A N 1
ATOM 691 C CA . GLY A 1 90 ? -13.077 14.309 -8.096 1.00 40.47 90 GLY A CA 1
ATOM 692 C C . GLY A 1 90 ? -14.287 13.472 -8.517 1.00 40.47 90 GLY A C 1
ATOM 693 O O . GLY A 1 90 ? -14.802 13.609 -9.622 1.00 40.47 90 GLY A O 1
ATOM 694 N N . ASN A 1 91 ? -14.725 12.610 -7.603 1.00 35.19 91 ASN A N 1
ATOM 695 C CA . ASN A 1 91 ? -16.109 12.354 -7.212 1.00 35.19 91 ASN A CA 1
ATOM 696 C C . ASN A 1 91 ? -16.072 11.253 -6.146 1.00 35.19 91 ASN A C 1
ATOM 698 O O . ASN A 1 91 ? -15.572 10.158 -6.387 1.00 35.19 91 ASN A O 1
ATOM 702 N N . HIS A 1 92 ? -16.596 11.571 -4.963 1.00 38.84 92 HIS A N 1
ATOM 703 C CA . HIS A 1 92 ? -16.564 10.817 -3.703 1.00 38.84 92 HIS A CA 1
ATOM 704 C C . HIS A 1 92 ? -17.296 9.460 -3.721 1.00 38.84 92 HIS A C 1
ATOM 706 O O . HIS A 1 92 ? -18.000 9.110 -2.779 1.00 38.84 92 HIS A O 1
ATOM 712 N N . ARG A 1 93 ? -17.184 8.664 -4.788 1.00 39.00 93 ARG A N 1
ATOM 713 C CA . ARG A 1 93 ? -17.911 7.393 -4.883 1.00 39.00 93 ARG A CA 1
ATOM 714 C C . ARG A 1 93 ? -17.288 6.283 -4.025 1.00 39.00 93 ARG A C 1
ATOM 716 O O . ARG A 1 93 ? -17.968 5.300 -3.736 1.00 39.00 93 ARG A O 1
ATOM 723 N N . HIS A 1 94 ? -16.035 6.449 -3.594 1.00 43.28 94 HIS A N 1
ATOM 724 C CA . HIS A 1 94 ? -15.277 5.489 -2.787 1.00 43.28 94 HIS A CA 1
ATOM 725 C C . HIS A 1 94 ? -14.510 6.238 -1.690 1.00 43.28 94 HIS A C 1
ATOM 727 O O . HIS A 1 94 ? -13.330 6.544 -1.832 1.00 43.28 94 HIS A O 1
ATOM 733 N N . ASP A 1 95 ? -15.241 6.611 -0.643 1.00 48.38 95 ASP A N 1
ATOM 734 C CA . ASP A 1 95 ? -14.755 7.408 0.484 1.00 48.38 95 ASP A CA 1
ATOM 735 C C . ASP A 1 95 ? -13.484 6.783 1.109 1.00 48.38 95 ASP A C 1
ATOM 737 O O . ASP A 1 95 ? -13.518 5.593 1.441 1.00 48.38 95 ASP A O 1
ATOM 741 N N . PRO A 1 96 ? -12.357 7.517 1.254 1.00 49.84 96 PRO A N 1
ATOM 742 C CA . PRO A 1 96 ? -11.203 7.032 2.029 1.00 49.84 96 PRO A CA 1
ATOM 743 C C . PRO A 1 96 ? -11.567 6.829 3.507 1.00 49.84 96 PRO A C 1
ATOM 745 O O . PRO A 1 96 ? -10.974 6.020 4.216 1.00 49.84 96 PRO A O 1
ATOM 748 N N . ASN A 1 97 ? -12.587 7.555 3.951 1.00 63.34 97 ASN A N 1
ATOM 749 C CA . ASN A 1 97 ? -13.111 7.550 5.295 1.00 63.34 97 ASN A CA 1
ATOM 750 C C . ASN A 1 97 ? -14.024 6.338 5.516 1.00 63.34 97 ASN A C 1
ATOM 752 O O . ASN A 1 97 ? -15.059 6.193 4.862 1.00 63.34 97 ASN A O 1
ATOM 756 N N . GLN A 1 98 ? -13.664 5.467 6.456 1.00 71.50 98 GLN A N 1
ATOM 757 C CA . GLN A 1 98 ? -14.505 4.338 6.843 1.00 71.50 98 GLN A CA 1
ATOM 758 C C . GLN A 1 98 ? -15.564 4.794 7.853 1.00 71.50 98 GLN A C 1
ATOM 760 O O . GLN A 1 98 ? -15.250 5.285 8.930 1.00 71.50 98 GLN A O 1
ATOM 765 N N . TYR A 1 99 ? -16.832 4.600 7.518 1.00 79.94 99 TYR A N 1
ATOM 766 C CA . TYR A 1 99 ? -17.972 4.799 8.402 1.00 79.94 99 TYR A CA 1
ATOM 767 C C . TYR A 1 99 ? -18.425 3.475 9.008 1.00 79.94 99 TYR A C 1
ATOM 769 O O . TYR A 1 99 ? -18.390 2.419 8.363 1.00 79.94 99 TYR A O 1
ATOM 777 N N . TRP A 1 100 ? -18.934 3.566 10.228 1.00 83.81 100 TRP A N 1
ATOM 778 C CA . TRP A 1 100 ? -19.426 2.444 11.008 1.00 83.81 100 TRP A CA 1
ATOM 779 C C . TRP A 1 100 ? -20.829 2.735 11.517 1.00 83.81 100 TRP A C 1
ATOM 781 O O . TRP A 1 100 ? -21.100 3.826 12.007 1.00 83.81 100 TRP A O 1
ATOM 791 N N . ASP A 1 101 ? -21.708 1.746 11.418 1.00 88.31 101 ASP A N 1
ATOM 792 C CA . ASP A 1 101 ? -22.956 1.701 12.165 1.00 88.31 101 ASP A CA 1
ATOM 793 C C . ASP A 1 101 ? -22.636 1.066 13.531 1.00 88.31 101 ASP A C 1
ATOM 795 O O . ASP A 1 101 ? -22.339 -0.133 13.624 1.00 88.31 101 ASP A O 1
ATOM 799 N N . ALA A 1 102 ? -22.610 1.884 14.586 1.00 87.00 102 ALA A N 1
ATOM 800 C CA . ALA A 1 102 ? -22.266 1.445 15.934 1.00 87.00 102 ALA A CA 1
ATOM 801 C C . ALA A 1 102 ? -23.337 0.516 16.518 1.00 87.00 102 ALA A C 1
ATOM 803 O O . ALA A 1 102 ? -24.536 0.737 16.333 1.00 87.00 102 ALA A O 1
ATOM 804 N N . CYS A 1 103 ? -22.916 -0.482 17.298 1.00 85.50 103 CYS A N 1
ATOM 805 C CA . CYS A 1 103 ? -23.854 -1.298 18.064 1.00 85.50 103 CYS A CA 1
ATOM 806 C C . CYS A 1 103 ? -24.467 -0.519 19.244 1.00 85.50 103 CYS A C 1
ATOM 808 O O . CYS A 1 103 ? -23.991 0.543 19.657 1.00 85.50 103 CYS A O 1
ATOM 810 N N . ASP A 1 104 ? -25.525 -1.077 19.819 1.00 86.69 104 ASP A N 1
ATOM 811 C CA . ASP A 1 104 ? -26.203 -0.570 21.013 1.00 86.69 104 ASP A CA 1
ATOM 812 C C . ASP A 1 104 ? -25.320 -0.606 22.272 1.00 86.69 104 ASP A C 1
ATOM 814 O O . ASP A 1 104 ? -25.526 0.176 23.200 1.00 86.69 104 ASP A O 1
ATOM 818 N N . GLN A 1 105 ? -24.302 -1.467 22.285 1.00 83.25 105 GLN A N 1
ATOM 819 C CA . GLN A 1 105 ? -23.337 -1.622 23.375 1.00 83.25 105 GLN A CA 1
ATOM 820 C C . GLN A 1 105 ? -21.985 -0.944 23.102 1.00 83.25 105 GLN A C 1
ATOM 822 O O . GLN A 1 105 ? -20.996 -1.256 23.764 1.00 83.25 105 GLN A O 1
ATOM 827 N N . HIS A 1 106 ? -21.923 0.004 22.159 1.00 85.50 106 HIS A N 1
ATOM 828 C CA . HIS A 1 106 ? -20.689 0.723 21.838 1.00 85.50 106 HIS A CA 1
ATOM 829 C C . HIS A 1 106 ? -20.012 1.311 23.107 1.00 85.50 106 HIS A C 1
ATOM 831 O O . HIS A 1 106 ? -20.719 1.898 23.946 1.00 85.50 106 HIS A O 1
ATOM 837 N N . PRO A 1 107 ? -18.669 1.195 23.257 1.00 81.50 107 PRO A N 1
ATOM 838 C CA . PRO A 1 107 ? -17.941 1.681 24.435 1.00 81.50 107 PRO A CA 1
ATOM 839 C C . PRO A 1 107 ? -18.148 3.171 24.712 1.00 81.50 107 PRO A C 1
ATOM 841 O O . PRO A 1 107 ? -18.362 3.556 25.856 1.00 81.50 107 PRO A O 1
ATOM 844 N N . ASN A 1 108 ? -18.144 3.999 23.663 1.00 84.69 108 ASN A N 1
ATOM 845 C CA . ASN A 1 108 ? -18.588 5.390 23.737 1.00 84.69 108 ASN A CA 1
ATOM 846 C C . ASN A 1 108 ? -20.131 5.442 23.687 1.00 84.69 108 ASN A C 1
ATOM 848 O O . ASN A 1 108 ? -20.690 5.152 22.623 1.00 84.69 108 ASN A O 1
ATOM 852 N N . PRO A 1 109 ? -20.827 5.830 24.777 1.00 88.56 109 PRO A N 1
ATOM 853 C CA . PRO A 1 109 ? -22.286 5.860 24.811 1.00 88.56 109 PRO A CA 1
ATOM 854 C C . PRO A 1 109 ? -22.909 6.847 23.826 1.00 88.56 109 PRO A C 1
ATOM 856 O O . PRO A 1 109 ? -24.025 6.612 23.374 1.00 88.56 109 PRO A O 1
ATOM 859 N N . ALA A 1 110 ? -22.189 7.918 23.474 1.00 89.56 110 ALA A N 1
ATOM 860 C CA . ALA A 1 110 ? -22.671 8.933 22.543 1.00 89.56 110 ALA A CA 1
ATOM 861 C C . ALA A 1 110 ? -22.781 8.416 21.102 1.00 89.56 110 ALA A C 1
ATOM 863 O O . ALA A 1 110 ? -23.539 8.981 20.325 1.00 89.56 110 ALA A O 1
ATOM 864 N N . LEU A 1 111 ? -22.055 7.347 20.754 1.00 88.19 111 LEU A N 1
ATOM 865 C CA . LEU A 1 111 ? -22.057 6.767 19.408 1.00 88.19 111 LEU A CA 1
ATOM 866 C C . LEU A 1 111 ? -23.037 5.600 19.257 1.00 88.19 111 LEU A C 1
ATOM 868 O O . LEU A 1 111 ? -23.250 5.141 18.143 1.00 88.19 111 LEU A O 1
ATOM 872 N N . ARG A 1 112 ? -23.638 5.097 20.343 1.00 90.19 112 ARG A N 1
ATOM 873 C CA . ARG A 1 112 ? -24.502 3.903 20.313 1.00 90.19 112 ARG A CA 1
ATOM 874 C C . ARG A 1 112 ? -25.651 4.066 19.323 1.00 90.19 112 ARG A C 1
ATOM 876 O O . ARG A 1 112 ? -26.400 5.036 19.401 1.00 90.19 112 ARG A O 1
ATOM 883 N N . ASN A 1 113 ? -25.821 3.080 18.440 1.00 88.00 113 ASN A N 1
ATOM 884 C CA . ASN A 1 113 ? -26.822 3.085 17.364 1.00 88.00 113 ASN A CA 1
ATOM 885 C C . ASN A 1 113 ? -26.719 4.276 16.392 1.00 88.00 113 ASN A C 1
ATOM 887 O O . ASN A 1 113 ? -27.672 4.554 15.661 1.00 88.00 113 ASN A O 1
ATOM 891 N N . LEU A 1 114 ? -25.589 4.986 16.373 1.00 90.94 114 LEU A N 1
ATOM 892 C CA . LEU A 1 114 ? -25.321 6.052 15.419 1.00 90.94 114 LEU A CA 1
ATOM 893 C C . LEU A 1 114 ? -24.310 5.596 14.378 1.00 90.94 114 LEU A C 1
ATOM 895 O O . LEU A 1 114 ? -23.461 4.732 14.608 1.00 90.94 114 LEU A O 1
ATOM 899 N N . ARG A 1 115 ? -24.400 6.234 13.214 1.00 89.31 115 ARG A N 1
ATOM 900 C CA . ARG A 1 115 ? -23.345 6.170 12.218 1.00 89.31 115 ARG A CA 1
ATOM 901 C C . ARG A 1 115 ? -22.259 7.167 12.582 1.00 89.31 115 ARG A C 1
ATOM 903 O O . ARG A 1 115 ? -22.563 8.332 12.829 1.00 89.31 115 ARG A O 1
ATOM 910 N N . TYR A 1 116 ? -21.011 6.730 12.552 1.00 84.50 116 TYR A N 1
ATOM 911 C CA . TYR A 1 116 ? -19.868 7.586 12.838 1.00 84.50 116 TYR A CA 1
ATOM 912 C C . TYR A 1 116 ? -18.721 7.317 11.871 1.00 84.50 116 TYR A C 1
ATOM 914 O O . TYR A 1 116 ? -18.665 6.272 11.220 1.00 84.50 116 TYR A O 1
ATOM 922 N N . LEU A 1 117 ? -17.848 8.310 11.747 1.00 82.00 117 LEU A N 1
ATOM 923 C CA . LEU A 1 117 ? -16.616 8.223 10.984 1.00 82.00 117 LEU A CA 1
ATOM 924 C C . LEU A 1 117 ? -15.523 7.643 11.883 1.00 82.00 117 LEU A C 1
ATOM 926 O O . LEU A 1 117 ? -15.303 8.148 12.980 1.00 82.00 117 LEU A O 1
ATOM 930 N N . GLU A 1 118 ? -14.832 6.609 11.415 1.00 73.62 118 GLU A N 1
ATOM 931 C CA . GLU A 1 118 ? -13.679 6.046 12.106 1.00 73.62 118 GLU A CA 1
ATOM 932 C C . GLU A 1 118 ? -12.571 7.094 12.271 1.00 73.62 118 GLU A C 1
ATOM 934 O O . GLU A 1 118 ? -12.119 7.702 11.299 1.00 73.62 118 GLU A O 1
ATOM 939 N N . THR A 1 119 ? -12.105 7.283 13.505 1.00 70.75 119 THR A N 1
ATOM 940 C CA . THR A 1 119 ? -10.946 8.129 13.820 1.00 70.75 119 THR A CA 1
ATOM 941 C C . THR A 1 119 ? -10.042 7.421 14.831 1.00 70.75 119 THR A C 1
ATOM 943 O O . THR A 1 119 ? -10.486 6.482 15.495 1.00 70.75 119 THR A O 1
ATOM 946 N N . PRO A 1 120 ? -8.781 7.855 15.023 1.00 63.75 120 PRO A N 1
ATOM 947 C CA . PRO A 1 120 ? -7.939 7.300 16.083 1.00 63.75 120 PRO A CA 1
ATOM 948 C C . PRO A 1 120 ? -8.551 7.430 17.489 1.00 63.75 120 PRO A C 1
ATOM 950 O O . PRO A 1 120 ? -8.253 6.619 18.362 1.00 63.75 120 PRO A O 1
ATOM 953 N N . GLN A 1 121 ? -9.389 8.447 17.715 1.00 69.38 121 GLN A N 1
ATOM 954 C CA . GLN A 1 121 ? -10.072 8.701 18.987 1.00 69.38 121 GLN A CA 1
ATOM 955 C C . GLN A 1 121 ? -11.387 7.918 19.119 1.00 69.38 121 GLN A C 1
ATOM 957 O O . GLN A 1 121 ? -11.821 7.632 20.233 1.00 69.38 121 GLN A O 1
ATOM 962 N N . GLU A 1 122 ? -12.001 7.550 17.996 1.00 74.25 122 GLU A N 1
ATOM 963 C CA . GLU A 1 122 ? -13.261 6.811 17.916 1.00 74.25 122 GLU A CA 1
ATOM 964 C C . GLU A 1 122 ? -13.084 5.603 16.976 1.00 74.25 122 GLU A C 1
ATOM 966 O O . GLU A 1 122 ? -13.530 5.636 15.824 1.00 74.25 122 GLU A O 1
ATOM 971 N N . PRO A 1 123 ? -12.380 4.545 17.426 1.00 69.88 123 PRO A N 1
ATOM 972 C CA . PRO A 1 123 ? -12.198 3.326 16.640 1.00 69.88 123 PRO A CA 1
ATOM 973 C C . PRO A 1 123 ? -13.495 2.494 16.568 1.00 69.88 123 PRO A C 1
ATOM 975 O O . PRO A 1 123 ? -14.456 2.764 17.299 1.00 69.88 123 PRO A O 1
ATOM 978 N N . PRO A 1 124 ? -13.553 1.446 15.722 1.00 72.00 124 PRO A N 1
ATOM 979 C CA . PRO A 1 124 ? -14.609 0.443 15.802 1.00 72.00 124 PRO A CA 1
ATOM 980 C C . PRO A 1 124 ? -14.645 -0.255 17.166 1.00 72.00 124 PRO A C 1
ATOM 982 O O . PRO A 1 124 ? -13.659 -0.294 17.906 1.00 72.00 124 PRO A O 1
ATOM 985 N N . CYS A 1 125 ? -15.800 -0.840 17.483 1.00 75.44 125 CYS A N 1
ATOM 986 C CA . CYS A 1 125 ? -16.009 -1.669 18.662 1.00 75.44 125 CYS A CA 1
ATOM 987 C C . CYS A 1 125 ? -14.942 -2.779 18.740 1.00 75.44 125 CYS A C 1
ATOM 989 O O . CYS A 1 125 ? -14.520 -3.304 17.703 1.00 75.44 125 CYS A O 1
ATOM 991 N N . TYR A 1 126 ? -14.548 -3.177 19.952 1.00 67.50 126 TYR A N 1
ATOM 992 C CA . TYR A 1 126 ? -13.630 -4.303 20.160 1.00 67.50 126 TYR A CA 1
ATOM 993 C C . TYR A 1 126 ? -14.161 -5.572 19.461 1.00 67.50 126 TYR A C 1
ATOM 995 O O . TYR A 1 126 ? -15.367 -5.793 19.433 1.00 67.50 126 TYR A O 1
ATOM 1003 N N . ASP A 1 127 ? -13.274 -6.354 18.840 1.00 65.06 127 ASP A N 1
ATOM 1004 C CA . ASP A 1 127 ? -13.594 -7.535 18.012 1.00 65.06 127 ASP A CA 1
ATOM 1005 C C . ASP A 1 127 ? -14.417 -7.288 16.733 1.00 65.06 127 ASP A C 1
ATOM 1007 O O . ASP A 1 127 ? -14.833 -8.238 16.068 1.00 65.06 127 ASP A O 1
ATOM 1011 N N . THR A 1 128 ? -14.629 -6.032 16.325 1.00 69.88 128 THR A N 1
ATOM 1012 C CA . THR A 1 128 ? -15.263 -5.740 15.032 1.00 69.88 128 THR A CA 1
ATOM 1013 C C . THR A 1 128 ? -14.444 -6.321 13.881 1.00 69.88 128 THR A C 1
ATOM 1015 O O . THR A 1 128 ? -13.239 -6.091 13.767 1.00 69.88 128 THR A O 1
ATOM 1018 N N . LEU A 1 129 ? -15.117 -7.051 12.987 1.00 66.94 129 LEU A N 1
ATOM 1019 C CA . LEU A 1 129 ? -14.494 -7.539 11.763 1.00 66.94 129 LEU A CA 1
ATOM 1020 C C . LEU A 1 129 ? -14.131 -6.367 10.860 1.00 66.94 129 LEU A C 1
ATOM 1022 O O . LEU A 1 129 ? -14.923 -5.449 10.640 1.00 66.94 129 LEU A O 1
ATOM 1026 N N . ASN A 1 130 ? -12.939 -6.447 10.287 1.00 65.44 130 ASN A N 1
ATOM 1027 C CA . ASN A 1 130 ? -12.488 -5.461 9.327 1.00 65.44 130 ASN A CA 1
ATOM 1028 C C . ASN A 1 130 ? -13.402 -5.436 8.099 1.00 65.44 130 ASN A C 1
ATOM 1030 O O . ASN A 1 130 ? -13.882 -6.496 7.676 1.00 65.44 130 ASN A O 1
ATOM 1034 N N . PRO A 1 131 ? -13.618 -4.255 7.494 1.00 69.06 131 PRO A N 1
ATOM 1035 C CA . PRO A 1 131 ? -14.298 -4.176 6.213 1.00 69.06 131 PRO A CA 1
ATOM 1036 C C . PRO A 1 131 ? -13.552 -5.071 5.216 1.00 69.06 131 PRO A C 1
ATOM 1038 O O . PRO A 1 131 ? -12.313 -5.069 5.221 1.00 69.06 131 PRO A O 1
ATOM 1041 N N . PRO A 1 132 ? -14.254 -5.846 4.372 1.00 68.31 132 PRO A N 1
ATOM 1042 C CA . PRO A 1 132 ? -13.561 -6.649 3.385 1.00 68.31 132 PRO A CA 1
ATOM 1043 C C . PRO A 1 132 ? -12.746 -5.730 2.476 1.00 68.31 132 PRO A C 1
ATOM 1045 O O . PRO A 1 132 ? -13.172 -4.624 2.127 1.00 68.31 132 PRO A O 1
ATOM 1048 N N . LEU A 1 133 ? -11.546 -6.190 2.123 1.00 69.88 133 LEU A N 1
ATOM 1049 C CA . LEU A 1 133 ? -10.724 -5.499 1.143 1.00 69.88 133 LEU A CA 1
ATOM 1050 C C . LEU A 1 133 ? -11.501 -5.435 -0.179 1.00 69.88 133 LEU A C 1
ATOM 1052 O O . LEU A 1 133 ? -12.180 -6.411 -0.511 1.00 69.88 133 LEU A O 1
ATOM 1056 N N . PRO A 1 134 ? -11.398 -4.331 -0.940 1.00 72.94 134 PRO A N 1
ATOM 1057 C CA . PRO A 1 134 ? -11.934 -4.305 -2.290 1.00 72.94 134 PRO A CA 1
ATOM 1058 C C . PRO A 1 134 ? -11.400 -5.497 -3.080 1.00 72.94 134 PRO A C 1
ATOM 1060 O O . PRO A 1 134 ? -10.228 -5.857 -2.975 1.00 72.94 134 PRO A O 1
ATOM 1063 N N . ASP A 1 135 ? -12.260 -6.127 -3.857 1.00 75.44 135 ASP A N 1
ATOM 1064 C CA . ASP A 1 135 ? -11.904 -7.318 -4.612 1.00 75.44 135 ASP A CA 1
ATOM 1065 C C . ASP A 1 135 ? -11.606 -7.001 -6.073 1.00 75.44 135 ASP A C 1
ATOM 1067 O O . ASP A 1 135 ? -11.102 -7.878 -6.757 1.00 75.44 135 ASP A O 1
ATOM 1071 N N . ASP A 1 136 ? -11.827 -5.773 -6.553 1.00 81.50 136 ASP A N 1
ATOM 1072 C CA . ASP A 1 136 ? -11.530 -5.382 -7.933 1.00 81.50 136 ASP A CA 1
ATOM 1073 C C . ASP A 1 136 ? -11.063 -3.917 -8.066 1.00 81.50 136 ASP A C 1
ATOM 1075 O O . ASP A 1 136 ? -11.226 -3.088 -7.170 1.00 81.50 136 ASP A O 1
ATOM 1079 N N . VAL A 1 137 ? -10.466 -3.570 -9.205 1.00 84.44 137 VAL A N 1
ATOM 1080 C CA . VAL A 1 137 ? -10.288 -2.178 -9.642 1.00 84.44 137 VAL A CA 1
ATOM 1081 C C . VAL A 1 137 ? -11.607 -1.633 -10.189 1.00 84.44 137 VAL A C 1
ATOM 1083 O O . VAL A 1 137 ? -12.455 -2.390 -10.661 1.00 84.44 137 VAL A O 1
ATOM 1086 N N . CYS A 1 138 ? -11.813 -0.315 -10.163 1.00 83.69 138 CYS A N 1
ATOM 1087 C CA . CYS A 1 138 ? -13.085 0.225 -10.644 1.00 83.69 138 CYS A CA 1
ATOM 1088 C C . CYS A 1 138 ? -13.328 -0.033 -12.137 1.00 83.69 138 CYS A C 1
ATOM 1090 O O . CYS A 1 138 ? -12.372 -0.111 -12.917 1.00 83.69 138 CYS A O 1
ATOM 1092 N N . PRO A 1 139 ? -14.604 -0.091 -12.570 1.00 85.88 139 PRO A N 1
ATOM 1093 C CA . PRO A 1 139 ? -14.952 -0.317 -13.972 1.00 85.88 139 PRO A CA 1
ATOM 1094 C C . PRO A 1 139 ? -14.278 0.660 -14.944 1.00 85.88 139 PRO A C 1
ATOM 1096 O O . PRO A 1 139 ? -13.903 0.275 -16.050 1.00 85.88 139 PRO A O 1
ATOM 1099 N N . ASP A 1 140 ? -14.083 1.916 -14.543 1.00 84.94 140 ASP A N 1
ATOM 1100 C CA . ASP A 1 140 ? -13.429 2.941 -15.366 1.00 84.94 140 ASP A CA 1
ATOM 1101 C C . ASP A 1 140 ? -11.943 2.623 -15.574 1.00 84.94 140 ASP A C 1
ATOM 1103 O O . ASP A 1 140 ? -11.439 2.663 -16.699 1.00 84.94 140 ASP A O 1
ATOM 1107 N N . HIS A 1 141 ? -11.253 2.213 -14.509 1.00 84.50 141 HIS A N 1
ATOM 1108 C CA . HIS A 1 141 ? -9.868 1.758 -14.575 1.00 84.50 141 HIS A CA 1
ATOM 1109 C C . HIS A 1 141 ? -9.721 0.432 -15.310 1.00 84.50 141 HIS A C 1
ATOM 1111 O O . HIS A 1 141 ? -8.814 0.303 -16.129 1.00 84.50 141 HIS A O 1
ATOM 1117 N N . ARG A 1 142 ? -10.621 -0.534 -15.103 1.00 89.50 142 ARG A N 1
ATOM 1118 C CA . ARG A 1 142 ? -10.616 -1.801 -15.849 1.00 89.50 142 ARG A CA 1
ATOM 1119 C C . ARG A 1 142 ? -10.760 -1.550 -17.352 1.00 89.50 142 ARG A C 1
ATOM 1121 O O . ARG A 1 142 ? -9.955 -2.065 -18.125 1.00 89.50 142 ARG A O 1
ATOM 1128 N N . ARG A 1 143 ? -11.689 -0.673 -17.761 1.00 89.94 143 ARG A N 1
ATOM 1129 C CA . ARG A 1 143 ? -11.842 -0.232 -19.162 1.00 89.94 143 ARG A CA 1
ATOM 1130 C C . ARG A 1 143 ? -10.583 0.446 -19.705 1.00 89.94 143 ARG A C 1
ATOM 1132 O O . ARG A 1 143 ? -10.194 0.184 -20.838 1.00 89.94 143 ARG A O 1
ATOM 1139 N N . ARG A 1 144 ? -9.924 1.288 -18.904 1.00 89.06 144 ARG A N 1
ATOM 1140 C CA . ARG A 1 144 ? -8.694 1.997 -19.294 1.00 89.06 144 ARG A CA 1
ATOM 1141 C C . ARG A 1 144 ? -7.468 1.082 -19.394 1.00 89.06 144 ARG A C 1
ATOM 1143 O O . ARG A 1 144 ? -6.618 1.285 -20.256 1.00 89.06 144 ARG A O 1
ATOM 1150 N N . TYR A 1 145 ? -7.328 0.130 -18.478 1.00 89.56 145 TYR A N 1
ATOM 1151 C CA . TYR A 1 145 ? -6.142 -0.721 -18.344 1.00 89.56 145 TYR A CA 1
ATOM 1152 C C . TYR A 1 145 ? -6.232 -2.012 -19.155 1.00 89.56 145 TYR A C 1
ATOM 1154 O O . TYR A 1 145 ? -5.192 -2.576 -19.501 1.00 89.56 145 TYR A O 1
ATOM 1162 N N . GLY A 1 146 ? -7.449 -2.463 -19.456 1.00 92.62 146 GLY A N 1
ATOM 1163 C CA . GLY A 1 146 ? -7.723 -3.800 -19.964 1.00 92.62 146 GLY A CA 1
ATOM 1164 C C . GLY A 1 146 ? -7.569 -4.866 -18.875 1.00 92.62 146 GLY A C 1
ATOM 1165 O O . GLY A 1 146 ? -6.845 -4.686 -17.889 1.00 92.62 146 GLY A O 1
ATOM 1166 N N . ASP A 1 147 ? -8.220 -6.014 -19.073 1.00 93.31 147 ASP A N 1
ATOM 1167 C CA . ASP A 1 147 ? -8.329 -7.057 -18.045 1.00 93.31 147 ASP A CA 1
ATOM 1168 C C . ASP A 1 147 ? -6.976 -7.567 -17.553 1.00 93.31 147 ASP A C 1
ATOM 1170 O O . ASP A 1 147 ? -6.778 -7.748 -16.355 1.00 93.31 147 ASP A O 1
ATOM 1174 N N . ARG A 1 148 ? -5.998 -7.748 -18.448 1.00 93.69 148 ARG A N 1
ATOM 1175 C CA . ARG A 1 148 ? -4.681 -8.275 -18.059 1.00 93.69 148 ARG A CA 1
ATOM 1176 C C . ARG A 1 148 ? -3.977 -7.379 -17.039 1.00 93.69 148 ARG A C 1
ATOM 1178 O O . ARG A 1 148 ? -3.421 -7.877 -16.062 1.00 93.69 148 ARG A O 1
ATOM 1185 N N . ARG A 1 149 ? -3.971 -6.061 -17.263 1.00 92.69 149 ARG A N 1
ATOM 1186 C CA . ARG A 1 149 ? -3.318 -5.114 -16.348 1.00 92.69 149 ARG A CA 1
ATOM 1187 C C . ARG A 1 149 ? -4.172 -4.873 -15.105 1.00 92.69 149 ARG A C 1
ATOM 1189 O O . ARG A 1 149 ? -3.604 -4.790 -14.022 1.00 92.69 149 ARG A O 1
ATOM 1196 N N . ALA A 1 150 ? -5.495 -4.816 -15.248 1.00 92.75 150 ALA A N 1
ATOM 1197 C CA . ALA A 1 150 ? -6.429 -4.706 -14.130 1.00 92.75 150 ALA A CA 1
ATOM 1198 C C . ALA A 1 150 ? -6.283 -5.877 -13.142 1.00 92.75 150 ALA A C 1
ATOM 1200 O O . ALA A 1 150 ? -6.015 -5.646 -11.967 1.00 92.75 150 ALA A O 1
ATOM 1201 N N . ASN A 1 151 ? -6.325 -7.120 -13.632 1.00 93.44 151 ASN A N 1
ATOM 1202 C CA . ASN A 1 151 ? -6.165 -8.324 -12.811 1.00 93.44 151 ASN A CA 1
ATOM 1203 C C . ASN A 1 151 ? -4.783 -8.379 -12.138 1.00 93.44 151 ASN A C 1
ATOM 1205 O O . ASN A 1 151 ? -4.659 -8.807 -10.991 1.00 93.44 151 ASN A O 1
ATOM 1209 N N . ARG A 1 152 ? -3.733 -7.909 -12.828 1.00 94.44 152 ARG A N 1
ATOM 1210 C CA . ARG A 1 152 ? -2.400 -7.771 -12.230 1.00 94.44 152 ARG A CA 1
ATOM 1211 C C . ARG A 1 152 ? -2.426 -6.794 -11.057 1.00 94.44 152 ARG A C 1
ATOM 1213 O O . ARG A 1 152 ? -1.990 -7.154 -9.970 1.00 94.44 152 ARG A O 1
ATOM 1220 N N . ILE A 1 153 ? -2.948 -5.585 -11.268 1.00 92.69 153 ILE A N 1
ATOM 1221 C CA . ILE A 1 153 ? -3.065 -4.550 -10.231 1.00 92.69 153 ILE A CA 1
ATOM 1222 C C . ILE A 1 153 ? -3.850 -5.088 -9.029 1.00 92.69 153 ILE A C 1
ATOM 1224 O O . ILE A 1 153 ? -3.334 -5.063 -7.916 1.00 92.69 153 ILE A O 1
ATOM 1228 N N . GLN A 1 154 ? -5.034 -5.650 -9.272 1.00 91.75 154 GLN A N 1
ATOM 1229 C CA . GLN A 1 154 ? -5.886 -6.281 -8.265 1.00 91.75 154 GLN A CA 1
ATOM 1230 C C . GLN A 1 154 ? -5.107 -7.316 -7.439 1.00 91.75 154 GLN A C 1
ATOM 1232 O O . GLN A 1 154 ? -5.025 -7.183 -6.223 1.00 91.75 154 GLN A O 1
ATOM 1237 N N . SER A 1 155 ? -4.461 -8.294 -8.089 1.00 92.38 155 SER A N 1
ATOM 1238 C CA . SER A 1 155 ? -3.755 -9.374 -7.383 1.00 92.38 155 SER A CA 1
ATOM 1239 C C . SER A 1 155 ? -2.642 -8.875 -6.454 1.00 92.38 155 SER A C 1
ATOM 1241 O O . SER A 1 155 ? -2.512 -9.359 -5.331 1.00 92.38 155 SER A O 1
ATOM 1243 N N . HIS A 1 156 ? -1.863 -7.879 -6.888 1.00 93.75 156 HIS A N 1
ATOM 1244 C CA . HIS A 1 156 ? -0.777 -7.316 -6.083 1.00 93.75 156 HIS A CA 1
ATOM 1245 C C . HIS A 1 156 ? -1.293 -6.421 -4.956 1.00 93.75 156 HIS A C 1
ATOM 1247 O O . HIS A 1 156 ? -0.737 -6.466 -3.860 1.00 93.75 156 HIS A O 1
ATOM 1253 N N . ILE A 1 157 ? -2.365 -5.651 -5.182 1.00 90.56 157 ILE A N 1
ATOM 1254 C CA . ILE A 1 157 ? -2.990 -4.853 -4.119 1.00 90.56 157 ILE A CA 1
ATOM 1255 C C . ILE A 1 157 ? -3.561 -5.768 -3.036 1.00 90.56 157 ILE A C 1
ATOM 1257 O O . ILE A 1 157 ? -3.252 -5.570 -1.863 1.00 90.56 157 ILE A O 1
ATOM 1261 N N . THR A 1 158 ? -4.364 -6.768 -3.409 1.00 88.38 158 THR A N 1
ATOM 1262 C CA . THR A 1 158 ? -4.982 -7.696 -2.452 1.00 88.38 158 THR A CA 1
ATOM 1263 C C . THR A 1 158 ? -3.917 -8.382 -1.599 1.00 88.38 158 THR A C 1
ATOM 1265 O O . THR A 1 158 ? -4.033 -8.418 -0.375 1.00 88.38 158 THR A O 1
ATOM 1268 N N . HIS A 1 159 ? -2.839 -8.855 -2.230 1.00 92.00 159 HIS A N 1
ATOM 1269 C CA . HIS A 1 159 ? -1.726 -9.493 -1.531 1.00 92.00 159 HIS A CA 1
ATOM 1270 C C . HIS A 1 159 ? -1.002 -8.540 -0.576 1.00 92.00 159 HIS A C 1
ATOM 1272 O O . HIS A 1 159 ? -0.788 -8.867 0.590 1.00 92.00 159 HIS A O 1
ATOM 1278 N N . LEU A 1 160 ? -0.647 -7.336 -1.038 1.00 91.94 160 LEU A N 1
ATOM 1279 C CA . LEU A 1 160 ? 0.072 -6.369 -0.210 1.00 91.94 160 LEU A CA 1
ATOM 1280 C C . LEU A 1 160 ? -0.780 -5.881 0.969 1.00 91.94 160 LEU A C 1
ATOM 1282 O O . LEU A 1 160 ? -0.273 -5.790 2.085 1.00 91.94 160 LEU A O 1
ATOM 1286 N N . LEU A 1 161 ? -2.074 -5.630 0.760 1.00 87.31 161 LEU A N 1
ATOM 1287 C CA . LEU A 1 161 ? -2.980 -5.246 1.842 1.00 87.31 161 LEU A CA 1
ATOM 1288 C C . LEU A 1 161 ? -3.160 -6.368 2.865 1.00 87.31 161 LEU A C 1
ATOM 1290 O O . LEU A 1 161 ? -3.218 -6.069 4.052 1.00 87.31 161 LEU A O 1
ATOM 1294 N N . ALA A 1 162 ? -3.184 -7.639 2.450 1.00 86.44 162 ALA A N 1
ATOM 1295 C CA . ALA A 1 162 ? -3.227 -8.764 3.384 1.00 86.44 162 ALA A CA 1
ATOM 1296 C C . ALA A 1 162 ? -1.972 -8.823 4.278 1.00 86.44 162 ALA A C 1
ATOM 1298 O O . ALA A 1 162 ? -2.079 -9.027 5.488 1.00 86.44 162 ALA A O 1
ATOM 1299 N N . LEU A 1 163 ? -0.785 -8.583 3.710 1.00 90.94 163 LEU A N 1
ATOM 1300 C CA . LEU A 1 163 ? 0.468 -8.530 4.473 1.00 90.94 163 LEU A CA 1
ATOM 1301 C C . LEU A 1 163 ? 0.513 -7.342 5.440 1.00 90.94 163 LEU A C 1
ATOM 1303 O O . LEU A 1 163 ? 0.902 -7.499 6.595 1.00 90.94 163 LEU A O 1
ATOM 1307 N N . VAL A 1 164 ? 0.100 -6.162 4.976 1.00 88.88 164 VAL A N 1
ATOM 1308 C CA . VAL A 1 164 ? 0.029 -4.933 5.782 1.00 88.88 164 VAL A CA 1
ATOM 1309 C C . VAL A 1 164 ? -0.984 -5.098 6.911 1.00 88.88 164 VAL A C 1
ATOM 1311 O O . VAL A 1 164 ? -0.700 -4.760 8.055 1.00 88.88 164 VAL A O 1
ATOM 1314 N N . PHE A 1 165 ? -2.131 -5.705 6.628 1.00 81.81 165 PHE A N 1
ATOM 1315 C CA . PHE A 1 165 ? -3.139 -6.030 7.628 1.00 81.81 165 PHE A CA 1
ATOM 1316 C C . PHE A 1 165 ? -2.594 -6.959 8.726 1.00 81.81 165 PHE A C 1
ATOM 1318 O O . PHE A 1 165 ? -2.755 -6.683 9.918 1.00 81.81 165 PHE A O 1
ATOM 1325 N N . ALA A 1 166 ? -1.879 -8.021 8.340 1.00 85.50 166 ALA A N 1
ATOM 1326 C CA . ALA A 1 166 ? -1.225 -8.920 9.289 1.00 85.50 166 ALA A CA 1
ATOM 1327 C C . ALA A 1 166 ? -0.150 -8.199 10.127 1.00 85.50 166 ALA A C 1
ATOM 1329 O O . ALA A 1 166 ? -0.111 -8.356 11.347 1.00 85.50 166 ALA A O 1
ATOM 1330 N N . ALA A 1 167 ? 0.680 -7.364 9.495 1.00 87.06 167 ALA A N 1
ATOM 1331 C CA . ALA A 1 167 ? 1.699 -6.555 10.169 1.00 87.06 167 ALA A CA 1
ATOM 1332 C C . ALA A 1 167 ? 1.092 -5.531 11.143 1.00 87.06 167 ALA A C 1
ATOM 1334 O O . ALA A 1 167 ? 1.627 -5.293 12.223 1.00 87.06 167 ALA A O 1
ATOM 1335 N N . GLY A 1 168 ? -0.084 -4.998 10.809 1.00 79.44 168 GLY A N 1
ATOM 1336 C CA . GLY A 1 168 ? -0.882 -4.121 11.661 1.00 79.44 168 GLY A CA 1
ATOM 1337 C C . GLY A 1 168 ? -1.592 -4.824 12.819 1.00 79.44 168 GLY A C 1
ATOM 1338 O O . GLY A 1 168 ? -2.444 -4.202 13.450 1.00 79.44 168 GLY A O 1
ATOM 1339 N N . ARG A 1 169 ? -1.288 -6.102 13.097 1.00 77.88 169 ARG A N 1
ATOM 1340 C CA . ARG A 1 169 ? -1.925 -6.919 14.149 1.00 77.88 169 ARG A CA 1
ATOM 1341 C C . ARG A 1 169 ? -3.444 -7.011 13.993 1.00 77.88 169 ARG A C 1
ATOM 1343 O O . ARG A 1 169 ? -4.179 -6.992 14.976 1.00 77.88 169 ARG A O 1
ATOM 1350 N N . GLY A 1 170 ? -3.913 -7.071 12.749 1.00 69.31 170 GLY A N 1
ATOM 1351 C CA . GLY A 1 170 ? -5.335 -7.166 12.438 1.00 69.31 170 GLY A CA 1
ATOM 1352 C C . GLY A 1 170 ? -6.122 -5.870 12.648 1.00 69.31 170 GLY A C 1
ATOM 1353 O O . GLY A 1 170 ? -7.353 -5.900 12.619 1.00 69.31 170 GLY A O 1
ATOM 1354 N N . ARG A 1 171 ? -5.436 -4.736 12.851 1.00 65.81 171 ARG A N 1
ATOM 1355 C CA . ARG A 1 171 ? -6.082 -3.423 12.900 1.00 65.81 171 ARG A CA 1
ATOM 1356 C C . ARG A 1 171 ? -6.714 -3.063 11.556 1.00 65.81 171 ARG A C 1
ATOM 1358 O O . ARG A 1 171 ? -6.109 -3.357 10.517 1.00 65.81 171 ARG A O 1
ATOM 1365 N N . PRO A 1 172 ? -7.866 -2.374 11.566 1.00 61.03 172 PRO A N 1
ATOM 1366 C CA . PRO A 1 172 ? -8.452 -1.842 10.347 1.00 61.03 172 PRO A CA 1
ATOM 1367 C C . PRO A 1 172 ? -7.456 -0.975 9.599 1.00 61.03 172 PRO A C 1
ATOM 1369 O O . PRO A 1 172 ? -6.753 -0.163 10.188 1.00 61.03 172 PRO A O 1
ATOM 1372 N N . LEU A 1 173 ? -7.400 -1.138 8.277 1.00 59.25 173 LEU A N 1
ATOM 1373 C CA . LEU A 1 173 ? -6.527 -0.325 7.426 1.00 59.25 173 LEU A CA 1
ATOM 1374 C C . LEU A 1 173 ? -6.996 1.136 7.341 1.00 59.25 173 LEU A C 1
ATOM 1376 O O . LEU A 1 173 ? -6.209 1.993 6.957 1.00 59.25 173 LEU A O 1
ATOM 1380 N N . ALA A 1 174 ? -8.247 1.413 7.722 1.00 53.12 174 ALA A N 1
ATOM 1381 C CA . ALA A 1 174 ? -8.792 2.763 7.854 1.00 53.12 174 ALA A CA 1
ATOM 1382 C C . ALA A 1 174 ? -8.287 3.492 9.116 1.00 53.12 174 ALA A C 1
ATOM 1384 O O . ALA A 1 174 ? -8.041 4.693 9.065 1.00 53.12 174 ALA A O 1
ATOM 1385 N N . THR A 1 175 ? -8.024 2.762 10.208 1.00 47.69 175 THR A N 1
ATOM 1386 C CA . THR A 1 175 ? -7.251 3.219 11.385 1.00 47.69 175 THR A CA 1
ATOM 1387 C C . THR A 1 175 ? -5.844 2.640 11.408 1.00 47.69 175 THR A C 1
ATOM 1389 O O . THR A 1 175 ? -5.254 2.456 12.471 1.00 47.69 175 THR A O 1
ATOM 1392 N N . GLY A 1 176 ? -5.300 2.307 10.239 1.00 59.97 176 GLY A N 1
ATOM 1393 C CA . GLY A 1 176 ? -3.913 1.904 10.089 1.00 59.97 176 GLY A CA 1
ATOM 1394 C C . GLY A 1 176 ? -3.001 3.123 10.037 1.00 59.97 176 GLY A C 1
ATOM 1395 O O . GLY A 1 176 ? -3.386 4.243 10.378 1.00 59.97 176 GLY A O 1
ATOM 1396 N N . ALA A 1 177 ? -1.784 2.914 9.551 1.00 67.31 177 ALA A N 1
ATOM 1397 C CA . ALA A 1 177 ? -0.913 4.021 9.229 1.00 67.31 177 ALA A CA 1
ATOM 1398 C C . ALA A 1 177 ? -1.595 4.967 8.212 1.00 67.31 177 ALA A C 1
ATOM 1400 O O . ALA A 1 177 ? -2.246 4.486 7.277 1.00 67.31 177 ALA A O 1
ATOM 1401 N N . PRO A 1 178 ? -1.482 6.300 8.378 1.00 66.38 178 PRO A N 1
ATOM 1402 C CA . PRO A 1 178 ? -2.196 7.270 7.556 1.00 66.38 178 PRO A CA 1
ATOM 1403 C C . PRO A 1 178 ? -2.044 7.017 6.054 1.00 66.38 178 PRO A C 1
ATOM 1405 O O . PRO A 1 178 ? -0.929 6.929 5.543 1.00 66.38 178 PRO A O 1
ATOM 1408 N N . ASN A 1 179 ? -3.175 6.944 5.348 1.00 70.50 179 ASN A N 1
ATOM 1409 C CA . ASN A 1 179 ? -3.261 6.777 3.892 1.00 70.50 179 ASN A CA 1
ATOM 1410 C C . ASN A 1 179 ? -2.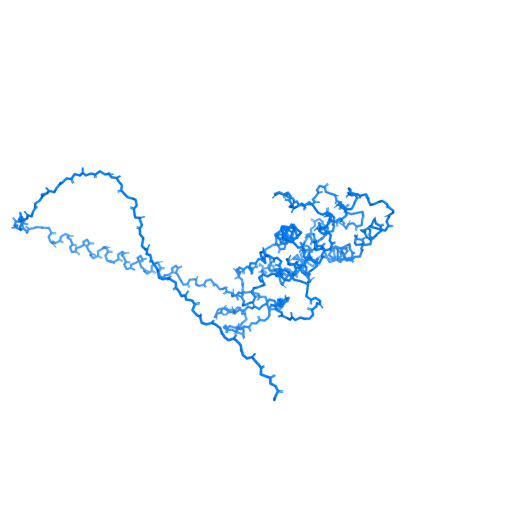549 5.528 3.329 1.00 70.50 179 ASN A C 1
ATOM 1412 O O . ASN A 1 179 ? -2.249 5.470 2.131 1.00 70.50 179 ASN A O 1
ATOM 1416 N N . ILE A 1 180 ? -2.244 4.520 4.162 1.00 77.19 180 ILE A N 1
ATOM 1417 C CA . ILE A 1 180 ? -1.456 3.351 3.737 1.00 77.19 180 ILE A CA 1
ATOM 1418 C C . ILE A 1 180 ? -2.127 2.608 2.578 1.00 77.19 180 ILE A C 1
ATOM 1420 O O . ILE A 1 180 ? -1.464 2.169 1.637 1.00 77.19 180 ILE A O 1
ATOM 1424 N N . ARG A 1 181 ? -3.459 2.520 2.603 1.00 77.00 181 ARG A N 1
ATOM 1425 C CA . ARG A 1 181 ? -4.257 1.857 1.573 1.00 77.00 181 ARG A CA 1
ATOM 1426 C C . ARG A 1 181 ? -4.191 2.603 0.240 1.00 77.00 181 ARG A C 1
ATOM 1428 O O . ARG A 1 181 ? -3.975 1.975 -0.797 1.00 77.00 181 ARG A O 1
ATOM 1435 N N . GLU A 1 182 ? -4.349 3.922 0.260 1.00 76.00 182 GLU A N 1
ATOM 1436 C CA . GLU A 1 182 ? -4.239 4.783 -0.915 1.00 76.00 182 GLU A CA 1
ATOM 1437 C C . GLU A 1 182 ? -2.827 4.720 -1.500 1.00 76.00 182 GLU A C 1
ATOM 1439 O O . GLU A 1 182 ? -2.662 4.553 -2.707 1.00 76.00 182 GLU A O 1
ATOM 1444 N N . HIS A 1 183 ? -1.796 4.796 -0.656 1.00 82.69 183 HIS A N 1
ATOM 1445 C CA . HIS A 1 183 ? -0.403 4.722 -1.094 1.00 82.69 183 HIS A CA 1
ATOM 1446 C C . HIS A 1 183 ? -0.090 3.377 -1.764 1.00 82.69 183 HIS A C 1
ATOM 1448 O O . HIS A 1 183 ? 0.535 3.349 -2.824 1.00 82.69 183 HIS A O 1
ATOM 1454 N N . ILE A 1 184 ? -0.568 2.264 -1.194 1.00 87.25 184 ILE A N 1
ATOM 1455 C CA . ILE A 1 184 ? -0.452 0.929 -1.803 1.00 87.25 184 ILE A CA 1
ATOM 1456 C C . ILE A 1 184 ? -1.107 0.898 -3.181 1.00 87.25 184 ILE A C 1
ATOM 1458 O O . ILE A 1 184 ? -0.490 0.419 -4.133 1.00 87.25 184 ILE A O 1
ATOM 1462 N N . PHE A 1 185 ? -2.331 1.422 -3.300 1.00 84.62 185 PHE A N 1
ATOM 1463 C CA . PHE A 1 185 ? -3.021 1.490 -4.582 1.00 84.62 185 PHE A CA 1
ATOM 1464 C C . PHE A 1 185 ? -2.189 2.248 -5.623 1.00 84.62 185 PHE A C 1
ATOM 1466 O O . PHE A 1 185 ? -1.898 1.695 -6.687 1.00 84.62 185 PHE A O 1
ATOM 1473 N N . TYR A 1 186 ? -1.752 3.469 -5.296 1.00 84.75 186 TYR A N 1
ATOM 1474 C CA . TYR A 1 186 ? -0.982 4.306 -6.215 1.00 84.75 186 TYR A CA 1
ATOM 1475 C C . TYR A 1 186 ? 0.326 3.648 -6.643 1.00 84.75 186 TYR A C 1
ATOM 1477 O O . TYR A 1 186 ? 0.655 3.652 -7.829 1.00 84.75 186 TYR A O 1
ATOM 1485 N N . ASP A 1 187 ? 1.074 3.061 -5.711 1.00 91.38 187 ASP A N 1
ATOM 1486 C CA . ASP A 1 187 ? 2.358 2.446 -6.033 1.00 91.38 187 ASP A CA 1
ATOM 1487 C C . ASP A 1 187 ? 2.184 1.181 -6.883 1.00 91.38 187 ASP A C 1
ATOM 1489 O O . ASP A 1 187 ? 2.871 1.023 -7.898 1.00 91.38 187 ASP A O 1
ATOM 1493 N N . VAL A 1 188 ? 1.226 0.306 -6.555 1.00 93.06 188 VAL A N 1
ATOM 1494 C CA . VAL A 1 188 ? 0.955 -0.889 -7.371 1.00 93.06 188 VAL A CA 1
ATOM 1495 C C . VAL A 1 188 ? 0.469 -0.496 -8.765 1.00 93.06 188 VAL A C 1
ATOM 1497 O O . VAL A 1 188 ? 0.968 -1.020 -9.763 1.00 93.06 188 VAL A O 1
ATOM 1500 N N . GLU A 1 189 ? -0.457 0.453 -8.874 1.00 90.81 189 GLU A N 1
ATOM 1501 C CA . GLU A 1 189 ? -0.950 0.946 -10.160 1.00 90.81 189 GLU A CA 1
ATOM 1502 C C . GLU A 1 189 ? 0.188 1.532 -11.012 1.00 90.81 189 GLU A C 1
ATOM 1504 O O . GLU A 1 189 ? 0.374 1.143 -12.180 1.00 90.81 189 GLU A O 1
ATOM 1509 N N . ARG A 1 190 ? 0.989 2.422 -10.414 1.00 91.25 190 ARG A N 1
ATOM 1510 C CA . ARG A 1 190 ? 2.110 3.123 -11.053 1.00 91.25 190 ARG A CA 1
ATOM 1511 C C . ARG A 1 190 ? 3.194 2.166 -11.528 1.00 91.25 190 ARG A C 1
ATOM 1513 O O . ARG A 1 190 ? 3.753 2.370 -12.612 1.00 91.25 190 ARG A O 1
ATOM 1520 N N . TYR A 1 191 ? 3.490 1.129 -10.747 1.00 94.00 191 TYR A N 1
ATOM 1521 C CA . TYR A 1 191 ? 4.572 0.187 -11.029 1.00 94.00 191 TYR A CA 1
ATOM 1522 C C . TYR A 1 191 ? 4.106 -1.138 -11.643 1.00 94.00 191 TYR A C 1
ATOM 1524 O O . TYR A 1 191 ? 4.944 -1.951 -12.025 1.00 94.00 191 TYR A O 1
ATOM 1532 N N . SER A 1 192 ? 2.801 -1.319 -11.868 1.00 93.75 192 SER A N 1
ATOM 1533 C CA . SER A 1 192 ? 2.185 -2.538 -12.425 1.00 93.75 192 SER A CA 1
ATOM 1534 C C . SER A 1 192 ? 2.850 -3.093 -13.686 1.00 93.75 192 SER A C 1
ATOM 1536 O O . SER A 1 192 ? 2.887 -4.307 -13.890 1.00 93.75 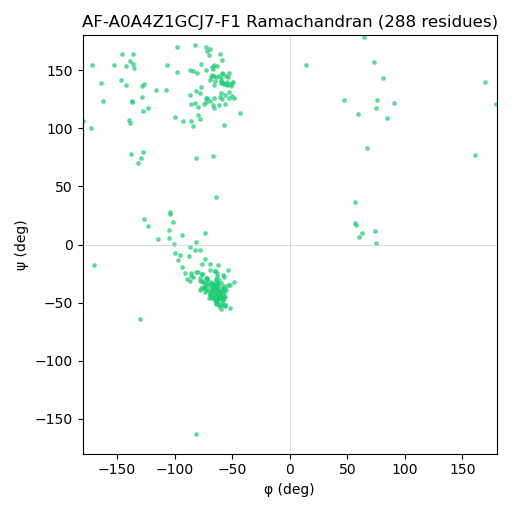192 SER A O 1
ATOM 1538 N N . ARG A 1 193 ? 3.421 -2.237 -14.541 1.00 92.12 193 ARG A N 1
ATOM 1539 C CA . ARG A 1 193 ? 4.134 -2.671 -15.756 1.00 92.12 193 ARG A CA 1
ATOM 1540 C C . ARG A 1 193 ? 5.408 -3.479 -15.481 1.00 92.12 193 ARG A C 1
ATOM 1542 O O . ARG A 1 193 ? 5.834 -4.221 -16.356 1.00 92.12 193 ARG A O 1
ATOM 1549 N N . TYR A 1 194 ? 5.995 -3.327 -14.297 1.00 92.62 194 TYR A N 1
ATOM 1550 C CA . TYR A 1 194 ? 7.212 -4.016 -13.859 1.00 92.62 194 TYR A CA 1
ATOM 1551 C C . TYR A 1 194 ? 6.917 -5.254 -13.007 1.00 92.62 194 TYR A C 1
ATOM 1553 O O . TYR A 1 194 ? 7.796 -6.079 -12.783 1.00 92.62 194 TYR A O 1
ATOM 1561 N N . LEU A 1 195 ? 5.677 -5.396 -12.545 1.00 93.25 195 LEU A N 1
ATOM 1562 C CA . LEU A 1 195 ? 5.254 -6.532 -11.743 1.00 93.25 195 LEU A CA 1
ATOM 1563 C C . LEU A 1 195 ? 4.953 -7.746 -12.629 1.00 93.25 195 LEU A C 1
ATOM 1565 O O . LEU A 1 195 ? 4.444 -7.612 -13.749 1.00 93.25 195 LEU A O 1
ATOM 1569 N N . ASN A 1 196 ? 5.210 -8.935 -12.082 1.00 92.00 196 ASN A N 1
ATOM 1570 C CA . ASN A 1 196 ? 4.695 -10.190 -12.627 1.00 92.00 196 ASN A CA 1
ATOM 1571 C C . ASN A 1 196 ? 3.161 -10.180 -12.627 1.00 92.00 196 ASN A C 1
ATOM 1573 O O . ASN A 1 196 ? 2.538 -9.368 -11.944 1.00 92.00 196 ASN A O 1
ATOM 1577 N N . GLU A 1 197 ? 2.538 -11.092 -13.372 1.00 91.75 197 GLU A N 1
ATOM 1578 C CA . GLU A 1 197 ? 1.073 -11.143 -13.479 1.00 91.75 197 GLU A CA 1
ATOM 1579 C C . GLU A 1 197 ? 0.373 -11.350 -12.139 1.00 91.75 197 GLU A C 1
ATOM 1581 O O . GLU A 1 197 ? -0.709 -10.803 -11.947 1.00 91.75 197 GLU A O 1
ATOM 1586 N N . ARG A 1 198 ? 1.004 -12.092 -11.225 1.00 93.38 198 ARG A N 1
ATOM 1587 C CA . ARG A 1 198 ? 0.544 -12.328 -9.858 1.00 93.38 198 ARG A CA 1
ATOM 1588 C C . ARG A 1 198 ? 1.742 -12.353 -8.901 1.00 93.38 198 ARG A C 1
ATOM 1590 O O . ARG A 1 198 ? 2.855 -12.641 -9.356 1.00 93.38 198 ARG A O 1
ATOM 1597 N N . PRO A 1 199 ? 1.548 -12.028 -7.615 1.00 91.88 199 PRO A N 1
ATOM 1598 C CA . PRO A 1 199 ? 2.533 -12.323 -6.581 1.00 91.88 199 PRO A CA 1
ATOM 1599 C C . PRO A 1 199 ? 2.677 -13.842 -6.394 1.00 91.88 199 PRO A C 1
ATOM 1601 O O . PRO A 1 199 ? 1.755 -14.601 -6.699 1.00 91.88 199 PRO A O 1
ATOM 1604 N N . GLU A 1 200 ? 3.836 -14.285 -5.904 1.00 90.81 200 GLU A N 1
ATOM 1605 C CA . GLU A 1 200 ? 4.017 -15.687 -5.508 1.00 90.81 200 GLU A CA 1
ATOM 1606 C C . GLU A 1 200 ? 3.140 -15.998 -4.276 1.00 90.81 200 GLU A C 1
ATOM 1608 O O . GLU A 1 200 ? 3.003 -15.117 -3.421 1.00 90.81 200 GLU A O 1
ATOM 1613 N N . PRO A 1 201 ? 2.588 -17.223 -4.137 1.00 79.25 201 PRO A N 1
ATOM 1614 C CA . PRO A 1 201 ? 1.638 -17.585 -3.074 1.00 79.25 201 PRO A CA 1
ATOM 1615 C C . PRO A 1 201 ? 2.086 -17.298 -1.629 1.00 79.25 201 PRO A C 1
ATOM 1617 O O . PRO A 1 201 ? 1.237 -17.114 -0.766 1.00 79.25 201 PRO A O 1
ATOM 1620 N N . ASP A 1 202 ? 3.393 -17.176 -1.378 1.00 85.31 202 ASP A N 1
ATOM 1621 C CA . ASP A 1 202 ? 3.978 -16.890 -0.059 1.00 85.31 202 ASP A CA 1
ATOM 1622 C C . ASP A 1 202 ? 4.926 -15.678 -0.072 1.00 85.31 202 ASP A C 1
ATOM 1624 O O . ASP A 1 202 ? 5.818 -15.542 0.772 1.00 85.31 202 ASP A O 1
ATOM 1628 N N . GLU A 1 203 ? 4.786 -14.790 -1.058 1.00 90.00 203 GLU A N 1
ATOM 1629 C CA . GLU A 1 203 ? 5.667 -13.634 -1.195 1.00 90.00 203 GLU A CA 1
ATOM 1630 C C . GLU A 1 203 ? 5.574 -12.715 0.035 1.00 90.00 203 GLU A C 1
ATOM 1632 O O . GLU A 1 203 ? 4.518 -12.166 0.339 1.00 90.00 203 GLU A O 1
ATOM 1637 N N . ARG A 1 204 ? 6.701 -12.503 0.724 1.00 88.94 204 ARG A N 1
ATOM 1638 C CA . ARG A 1 204 ? 6.834 -11.546 1.847 1.00 88.94 204 ARG A CA 1
ATOM 1639 C C . ARG A 1 204 ? 7.772 -10.381 1.534 1.00 88.94 204 ARG A C 1
ATOM 1641 O O . ARG A 1 204 ? 8.109 -9.594 2.422 1.00 88.94 204 ARG A O 1
ATOM 1648 N N . TYR A 1 205 ? 8.254 -10.325 0.295 1.00 91.00 205 TYR A N 1
ATOM 1649 C CA . TYR A 1 205 ? 9.229 -9.384 -0.249 1.00 91.00 205 TYR A CA 1
ATOM 1650 C C . TYR A 1 205 ? 10.607 -9.401 0.430 1.00 91.00 205 TYR A C 1
ATOM 1652 O O . TYR A 1 205 ? 11.485 -8.614 0.087 1.00 91.00 205 TYR A O 1
ATOM 1660 N N . THR A 1 206 ? 10.852 -10.339 1.346 1.00 87.25 206 THR A N 1
ATOM 1661 C CA . THR A 1 206 ? 12.114 -10.455 2.093 1.00 87.25 206 THR A CA 1
ATOM 1662 C C . THR A 1 206 ? 13.284 -10.875 1.207 1.00 87.25 206 THR A C 1
ATOM 1664 O O . THR A 1 206 ? 14.410 -10.427 1.416 1.00 87.25 206 THR A O 1
ATOM 1667 N N . ARG A 1 207 ? 13.028 -11.678 0.164 1.00 89.69 207 ARG A N 1
ATOM 1668 C CA . ARG A 1 207 ? 14.057 -12.147 -0.783 1.00 89.69 207 ARG A CA 1
ATOM 1669 C C . ARG A 1 207 ? 14.742 -11.027 -1.571 1.00 89.69 207 ARG A C 1
ATOM 1671 O O . ARG A 1 207 ? 15.810 -11.242 -2.134 1.00 89.69 207 ARG A O 1
ATOM 1678 N N . TYR A 1 208 ? 14.139 -9.840 -1.616 1.00 89.94 208 TYR A N 1
ATOM 1679 C CA . TYR A 1 208 ? 14.681 -8.674 -2.315 1.00 89.94 208 TYR A CA 1
ATOM 1680 C C . TYR A 1 208 ? 15.640 -7.848 -1.446 1.00 89.94 208 TYR A C 1
ATOM 1682 O O . TYR A 1 208 ? 16.244 -6.889 -1.937 1.00 89.94 208 TYR A O 1
ATOM 1690 N N . GLY A 1 209 ? 15.821 -8.252 -0.184 1.00 89.75 209 GLY A N 1
ATOM 1691 C CA . GLY A 1 209 ? 16.639 -7.558 0.800 1.00 89.75 209 GLY A CA 1
ATOM 1692 C C . GLY A 1 209 ? 16.091 -6.177 1.143 1.00 89.75 209 GLY A C 1
ATOM 1693 O O . GLY A 1 209 ? 15.104 -5.713 0.575 1.00 89.75 209 GLY A O 1
ATOM 1694 N N . ASN A 1 210 ? 16.772 -5.495 2.054 1.00 93.25 210 ASN A N 1
ATOM 1695 C CA . ASN A 1 210 ? 16.415 -4.138 2.438 1.00 93.25 210 ASN A CA 1
ATOM 1696 C C . ASN A 1 210 ? 17.068 -3.111 1.510 1.00 93.25 210 ASN A C 1
ATOM 1698 O O . ASN A 1 210 ? 18.160 -3.322 0.973 1.00 93.25 210 ASN A O 1
ATOM 1702 N N . HIS A 1 211 ? 16.397 -1.975 1.335 1.00 96.12 211 HIS A N 1
ATOM 1703 C CA . HIS A 1 211 ? 17.018 -0.804 0.728 1.00 96.12 211 HIS A CA 1
ATOM 1704 C C . HIS A 1 211 ? 18.247 -0.371 1.562 1.00 96.12 211 HIS A C 1
ATOM 1706 O O . HIS A 1 211 ? 18.206 -0.507 2.784 1.00 96.12 211 HIS A O 1
ATOM 1712 N N . PRO A 1 212 ? 19.324 0.191 0.978 1.00 95.31 212 PRO A N 1
ATOM 1713 C CA . PRO A 1 212 ? 20.494 0.630 1.752 1.00 95.31 212 PRO A CA 1
ATOM 1714 C C . PRO A 1 212 ? 20.191 1.669 2.840 1.00 95.31 212 PRO A C 1
ATOM 1716 O O . PRO A 1 212 ? 20.913 1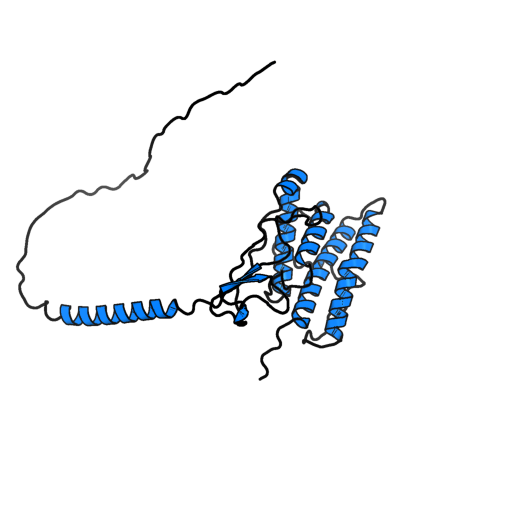.756 3.825 1.00 95.31 212 PRO A O 1
ATOM 1719 N N . ARG A 1 213 ? 19.125 2.457 2.656 1.00 96.25 213 ARG A N 1
ATOM 1720 C CA . ARG A 1 213 ? 18.623 3.428 3.645 1.00 96.25 213 ARG A CA 1
ATOM 1721 C C . ARG A 1 213 ? 17.523 2.870 4.544 1.00 96.25 213 ARG A C 1
ATOM 1723 O O . ARG A 1 213 ? 16.877 3.636 5.246 1.00 96.25 213 ARG A O 1
ATOM 1730 N N . HIS A 1 214 ? 17.245 1.572 4.468 1.00 95.69 214 HIS A N 1
ATOM 1731 C CA . HIS A 1 214 ? 16.243 0.979 5.332 1.00 95.69 214 HIS A CA 1
ATOM 1732 C C . HIS A 1 214 ? 16.728 1.051 6.777 1.00 95.69 214 HIS A C 1
ATOM 1734 O O . HIS A 1 214 ? 17.829 0.567 7.059 1.00 95.69 214 HIS A O 1
ATOM 1740 N N . PRO A 1 215 ? 15.935 1.625 7.689 1.00 93.88 215 PRO A N 1
ATOM 1741 C CA . PRO A 1 215 ? 16.359 1.751 9.065 1.00 93.88 215 PRO A CA 1
ATOM 1742 C C . PRO A 1 215 ? 16.473 0.372 9.713 1.00 93.88 215 PRO A C 1
ATOM 1744 O O . PRO A 1 215 ? 15.799 -0.590 9.317 1.00 93.88 215 PRO A O 1
ATOM 1747 N N . ILE A 1 216 ? 17.370 0.259 10.690 1.00 91.19 216 ILE A N 1
ATOM 1748 C CA . ILE A 1 216 ? 17.554 -0.982 11.440 1.00 91.19 216 ILE A CA 1
ATOM 1749 C C . ILE A 1 216 ? 16.346 -1.149 12.355 1.00 91.19 216 ILE A C 1
ATOM 1751 O O . ILE A 1 216 ? 16.032 -0.263 13.149 1.00 91.19 216 ILE A O 1
ATOM 1755 N N . ARG A 1 217 ? 15.683 -2.304 12.254 1.00 89.50 217 ARG A N 1
ATOM 1756 C CA . ARG A 1 217 ? 14.562 -2.648 13.127 1.00 89.50 217 ARG A CA 1
ATOM 1757 C C . ARG A 1 217 ? 15.019 -2.632 14.596 1.00 89.50 217 ARG A C 1
ATOM 1759 O O . ARG A 1 217 ? 15.971 -3.346 14.921 1.00 89.50 217 ARG A O 1
ATOM 1766 N N . PRO A 1 218 ? 14.351 -1.876 15.486 1.00 87.38 218 PRO A N 1
ATOM 1767 C CA . PRO A 1 218 ? 14.640 -1.904 16.914 1.00 87.38 218 PRO A CA 1
ATOM 1768 C C . PRO A 1 218 ? 14.482 -3.311 17.503 1.00 87.38 218 PRO A C 1
ATOM 1770 O O . PRO A 1 218 ? 13.607 -4.072 17.087 1.00 87.38 218 PRO A O 1
ATOM 1773 N N . TYR A 1 219 ? 15.296 -3.642 18.510 1.00 84.06 219 TYR A N 1
ATOM 1774 C CA . TYR A 1 219 ? 15.214 -4.930 19.215 1.00 84.06 219 TYR A CA 1
ATOM 1775 C C . TYR A 1 219 ? 13.869 -5.138 19.923 1.00 84.06 219 TYR A C 1
ATOM 1777 O O . TYR A 1 219 ? 13.411 -6.271 20.050 1.00 84.06 219 TYR A O 1
ATOM 1785 N N . SER A 1 220 ? 13.235 -4.049 20.363 1.00 80.25 220 SER A N 1
ATOM 1786 C CA . SER A 1 220 ? 11.899 -4.042 20.949 1.00 80.25 220 SER A CA 1
ATOM 1787 C C . SER A 1 220 ? 11.022 -3.038 20.212 1.00 80.25 220 SER A C 1
ATOM 1789 O O . SER A 1 220 ? 11.460 -1.935 19.892 1.00 80.25 220 SER A O 1
ATOM 1791 N N . LEU A 1 221 ? 9.777 -3.430 19.951 1.00 79.00 221 LEU A N 1
ATOM 1792 C CA . LEU A 1 221 ? 8.737 -2.552 19.416 1.00 79.00 221 LEU A CA 1
ATOM 1793 C C . LEU A 1 221 ? 7.747 -2.139 20.517 1.00 79.00 221 LEU A C 1
ATOM 1795 O O . LEU A 1 221 ? 6.568 -1.918 20.257 1.00 79.00 221 LEU A O 1
ATOM 1799 N N . GLU A 1 222 ? 8.181 -2.090 21.774 1.00 75.69 222 GLU A N 1
ATOM 1800 C CA . GLU A 1 222 ? 7.309 -1.635 22.854 1.00 75.69 222 GLU A CA 1
ATOM 1801 C C . GLU A 1 222 ? 6.795 -0.205 22.609 1.00 75.69 222 GLU A C 1
ATOM 1803 O O . GLU A 1 222 ? 7.553 0.663 22.154 1.00 75.69 222 GLU A O 1
ATOM 1808 N N . PRO A 1 223 ? 5.510 0.064 22.917 1.00 64.19 223 PRO A N 1
ATOM 1809 C CA . PRO A 1 223 ? 4.944 1.399 22.783 1.00 64.19 223 PRO A CA 1
ATOM 1810 C C . PRO A 1 223 ? 5.766 2.423 23.577 1.00 64.19 223 PRO A C 1
ATOM 1812 O O . PRO A 1 223 ? 6.234 2.134 24.675 1.00 64.19 223 PRO A O 1
ATOM 1815 N N . ARG A 1 224 ? 5.885 3.650 23.053 1.00 63.28 224 ARG A N 1
ATOM 1816 C CA . ARG A 1 224 ? 6.553 4.808 23.691 1.00 63.28 224 ARG A CA 1
ATOM 1817 C C . ARG A 1 224 ? 8.083 4.807 23.724 1.00 63.28 224 ARG A C 1
ATOM 1819 O O . ARG A 1 224 ? 8.666 5.774 24.212 1.00 63.28 224 ARG A O 1
ATOM 1826 N N . GLN A 1 225 ? 8.755 3.806 23.162 1.00 70.69 225 GLN A N 1
ATOM 1827 C CA . GLN A 1 225 ? 10.201 3.905 22.973 1.00 70.69 225 GLN A CA 1
ATOM 1828 C C . GLN A 1 225 ? 10.518 4.909 21.853 1.00 70.69 225 GLN A C 1
ATOM 1830 O O . GLN A 1 225 ? 10.037 4.768 20.728 1.00 70.69 225 GLN A O 1
ATOM 1835 N N . VAL A 1 226 ? 11.371 5.902 22.140 1.00 78.06 226 VAL A N 1
ATOM 1836 C CA . VAL A 1 226 ? 11.841 6.907 21.159 1.00 78.06 226 VAL A CA 1
ATOM 1837 C C . VAL A 1 226 ? 12.386 6.235 19.893 1.00 78.06 226 VAL A C 1
ATOM 1839 O O . VAL A 1 226 ? 12.159 6.706 18.783 1.00 78.06 226 VAL A O 1
ATOM 1842 N N . HIS A 1 227 ? 13.028 5.075 20.044 1.00 82.69 227 HIS A N 1
ATOM 1843 C CA . HIS A 1 227 ? 13.549 4.291 18.926 1.00 82.69 227 HIS A CA 1
ATOM 1844 C C . HIS A 1 227 ? 12.464 3.789 17.963 1.00 82.69 227 HIS A C 1
ATOM 1846 O O . HIS A 1 227 ? 12.722 3.735 16.766 1.00 82.69 227 HIS A O 1
ATOM 1852 N N . VAL A 1 228 ? 11.257 3.463 18.440 1.00 83.88 228 VAL A N 1
ATOM 1853 C CA . VAL A 1 228 ? 10.152 3.006 17.577 1.00 83.88 228 VAL A CA 1
ATOM 1854 C C . VAL A 1 228 ? 9.546 4.181 16.810 1.00 83.88 228 VAL A C 1
ATOM 1856 O O . VAL A 1 228 ? 9.233 4.039 15.630 1.00 83.88 228 VAL A O 1
ATOM 1859 N N . PHE A 1 229 ? 9.446 5.358 17.437 1.00 85.00 229 PHE A N 1
ATOM 1860 C CA . PHE A 1 229 ? 9.043 6.585 16.744 1.00 85.00 229 PHE A CA 1
ATOM 1861 C C . PHE A 1 229 ? 10.041 6.974 15.651 1.00 85.00 229 PHE A C 1
ATOM 1863 O O . PHE A 1 229 ? 9.630 7.203 14.516 1.00 85.00 229 PHE A O 1
ATOM 1870 N N . ASN A 1 230 ? 11.340 6.982 15.966 1.00 89.69 230 ASN A N 1
ATOM 1871 C CA . ASN A 1 230 ? 12.388 7.271 14.985 1.00 89.69 230 ASN A CA 1
ATOM 1872 C C . ASN A 1 230 ? 12.364 6.250 13.845 1.00 89.69 230 ASN A C 1
ATOM 1874 O O . ASN A 1 230 ? 12.346 6.636 12.684 1.00 89.69 230 ASN A O 1
ATOM 1878 N N . TYR A 1 231 ? 12.257 4.958 14.169 1.00 92.12 231 TYR A N 1
ATOM 1879 C CA . TYR A 1 231 ? 12.134 3.893 13.176 1.00 92.12 231 TYR A CA 1
ATOM 1880 C C . TYR A 1 231 ? 10.919 4.092 12.260 1.00 92.12 231 TYR A C 1
ATOM 1882 O O . TYR A 1 231 ? 11.041 4.010 11.041 1.00 92.12 231 TYR A O 1
ATOM 1890 N N . SER A 1 232 ? 9.752 4.411 12.829 1.00 90.44 232 SER A N 1
ATOM 1891 C CA . SER A 1 232 ? 8.541 4.698 12.056 1.00 90.44 232 SER A CA 1
ATOM 1892 C C . SER A 1 232 ? 8.705 5.926 11.155 1.00 90.44 232 SER A C 1
ATOM 1894 O O . SER A 1 232 ? 8.222 5.900 10.027 1.00 90.44 232 SER A O 1
ATOM 1896 N N . SER A 1 233 ? 9.358 6.988 11.634 1.00 90.44 233 SER A N 1
ATOM 1897 C CA . SER A 1 233 ? 9.613 8.207 10.854 1.00 90.44 233 SER A CA 1
ATOM 1898 C C . SER A 1 233 ? 10.600 7.948 9.713 1.00 90.44 233 SER A C 1
ATOM 1900 O O . SER A 1 233 ? 10.355 8.336 8.576 1.00 90.44 233 SER A O 1
ATOM 1902 N N . GLU A 1 234 ? 11.692 7.234 9.986 1.00 94.50 234 GLU A N 1
ATOM 1903 C CA . GLU A 1 234 ? 12.692 6.867 8.978 1.00 94.50 234 GLU A CA 1
ATOM 1904 C C . GLU A 1 234 ? 12.093 5.955 7.896 1.00 94.50 234 GLU A C 1
ATOM 1906 O O . GLU A 1 234 ? 12.452 6.062 6.723 1.00 94.50 234 GLU A O 1
ATOM 1911 N N . LEU A 1 235 ? 11.139 5.088 8.257 1.00 95.00 235 LEU A N 1
ATOM 1912 C CA . LEU A 1 235 ? 10.383 4.289 7.293 1.00 95.00 235 LEU A CA 1
ATOM 1913 C C . LEU A 1 235 ? 9.466 5.139 6.404 1.00 95.00 235 LEU A C 1
ATOM 1915 O O . LEU A 1 235 ? 9.383 4.857 5.209 1.00 95.00 235 LEU A O 1
ATOM 1919 N N . GLN A 1 236 ? 8.824 6.183 6.942 1.00 91.62 236 GLN A N 1
ATOM 1920 C CA . GLN A 1 236 ? 8.036 7.123 6.132 1.00 91.62 236 GLN A CA 1
ATOM 1921 C C . GLN A 1 236 ? 8.914 7.849 5.111 1.00 91.62 236 GLN A C 1
ATOM 1923 O O . GLN A 1 236 ? 8.554 7.921 3.936 1.00 91.62 236 GLN A O 1
ATOM 1928 N N . ASP A 1 237 ? 10.090 8.329 5.521 1.00 93.88 237 ASP A N 1
ATOM 1929 C CA . ASP A 1 237 ? 11.046 8.952 4.598 1.00 93.88 237 ASP A CA 1
ATOM 1930 C C . ASP A 1 237 ? 11.535 7.949 3.544 1.00 93.88 237 ASP A C 1
ATOM 1932 O O . ASP A 1 237 ? 11.694 8.272 2.362 1.00 93.88 237 ASP A O 1
ATOM 1936 N N . LEU A 1 238 ? 11.768 6.702 3.954 1.00 95.50 238 LEU A N 1
ATOM 1937 C CA . LEU A 1 238 ? 12.197 5.637 3.060 1.00 95.50 238 LEU A CA 1
ATOM 1938 C C . LEU A 1 238 ? 11.167 5.355 1.962 1.00 95.50 238 LEU A C 1
ATOM 1940 O O . LEU A 1 238 ? 11.534 5.314 0.783 1.00 95.50 238 LEU A O 1
ATOM 1944 N N . GLU A 1 239 ? 9.903 5.146 2.338 1.00 92.62 239 GLU A N 1
ATOM 1945 C CA . GLU A 1 239 ? 8.844 4.822 1.382 1.00 92.62 239 GLU A CA 1
ATOM 1946 C C . GLU A 1 239 ? 8.327 6.037 0.602 1.00 92.62 239 GLU A C 1
ATOM 1948 O O . GLU A 1 239 ? 7.945 5.894 -0.558 1.00 92.62 239 GLU A O 1
ATOM 1953 N N . GLY A 1 240 ? 8.341 7.227 1.205 1.00 89.25 240 GLY A N 1
ATOM 1954 C CA . GLY A 1 240 ? 7.819 8.456 0.612 1.00 89.25 240 GLY A CA 1
ATOM 1955 C C . GLY A 1 240 ? 8.819 9.184 -0.282 1.00 89.25 240 GLY A C 1
ATOM 1956 O O . GLY A 1 240 ? 8.410 9.877 -1.216 1.00 89.25 240 GLY A O 1
ATOM 1957 N N . PHE A 1 241 ? 10.121 9.015 -0.034 1.00 92.75 241 PHE A N 1
ATOM 1958 C CA . PHE A 1 241 ? 11.163 9.788 -0.704 1.00 92.75 241 PHE A CA 1
ATOM 1959 C C . PHE A 1 241 ? 12.273 8.910 -1.287 1.00 92.75 241 PHE A C 1
ATOM 1961 O O . PHE A 1 241 ? 12.412 8.829 -2.509 1.00 92.75 241 PHE A O 1
ATOM 1968 N N . TRP A 1 242 ? 13.030 8.195 -0.451 1.00 97.00 242 TRP A N 1
ATOM 1969 C CA . TRP A 1 242 ? 14.280 7.560 -0.890 1.00 97.00 242 TRP A CA 1
ATOM 1970 C C . TRP A 1 242 ? 14.085 6.468 -1.950 1.00 97.00 242 TRP A C 1
ATOM 1972 O O . TRP A 1 242 ? 14.744 6.495 -2.990 1.00 97.00 242 TRP A O 1
ATOM 1982 N N . ILE A 1 243 ? 13.182 5.510 -1.716 1.00 97.31 243 ILE A N 1
ATOM 1983 C CA . ILE A 1 243 ? 12.944 4.432 -2.687 1.00 97.31 243 ILE A CA 1
ATOM 1984 C C . ILE A 1 243 ? 12.278 4.974 -3.967 1.00 97.31 243 ILE A C 1
ATOM 1986 O O . ILE A 1 243 ? 12.742 4.626 -5.059 1.00 97.31 243 ILE A O 1
ATOM 1990 N N . PRO A 1 244 ? 11.242 5.840 -3.902 1.00 95.75 244 PRO A N 1
ATOM 1991 C CA . PRO A 1 244 ? 10.688 6.482 -5.095 1.00 95.75 244 PRO A CA 1
ATOM 1992 C C . PRO A 1 244 ? 11.714 7.245 -5.942 1.00 95.75 244 PRO A C 1
ATOM 1994 O O . PRO A 1 244 ? 11.650 7.166 -7.173 1.00 95.75 244 PRO A O 1
ATOM 1997 N N . GLU A 1 245 ? 12.669 7.948 -5.326 1.00 96.50 245 GLU A N 1
ATOM 1998 C CA . GLU A 1 245 ? 13.753 8.626 -6.046 1.00 96.50 245 GLU A CA 1
ATOM 1999 C C . GLU A 1 245 ? 14.662 7.643 -6.784 1.00 96.50 245 GLU A C 1
ATOM 2001 O O . GLU A 1 245 ? 14.977 7.851 -7.959 1.00 96.50 245 GLU A O 1
ATOM 2006 N N . ASP A 1 246 ? 15.055 6.544 -6.142 1.00 97.50 246 ASP A N 1
ATOM 2007 C CA . ASP A 1 246 ? 15.903 5.538 -6.781 1.00 97.50 246 ASP A CA 1
ATOM 2008 C C . ASP A 1 246 ? 15.167 4.786 -7.897 1.00 97.50 246 ASP A C 1
ATOM 2010 O O . ASP A 1 246 ? 15.753 4.503 -8.950 1.00 97.50 246 ASP A O 1
ATOM 2014 N N . ILE A 1 247 ? 13.857 4.560 -7.746 1.00 97.31 247 ILE A N 1
ATOM 2015 C CA . ILE A 1 247 ? 12.998 4.083 -8.837 1.00 97.31 247 ILE A CA 1
ATOM 2016 C C . ILE A 1 247 ? 12.984 5.100 -9.986 1.00 97.31 247 ILE A C 1
ATOM 2018 O O . ILE A 1 247 ? 13.149 4.717 -11.148 1.00 97.31 247 ILE A O 1
ATOM 2022 N N . ALA A 1 248 ? 12.798 6.392 -9.702 1.00 96.06 248 ALA A N 1
ATOM 2023 C CA . ALA A 1 248 ? 12.794 7.442 -10.721 1.00 96.06 248 ALA A CA 1
ATOM 2024 C C . ALA A 1 248 ? 14.143 7.528 -11.455 1.00 96.06 248 ALA A C 1
ATOM 2026 O O . ALA A 1 248 ? 14.172 7.621 -12.685 1.00 96.06 248 ALA A O 1
ATOM 2027 N N . ARG A 1 249 ? 15.253 7.399 -10.723 1.00 96.88 249 ARG A N 1
ATOM 2028 C CA . ARG A 1 249 ? 16.613 7.365 -11.269 1.00 96.88 249 ARG A CA 1
ATOM 2029 C C . ARG A 1 249 ? 16.826 6.166 -12.189 1.00 96.88 249 ARG A C 1
ATOM 2031 O O . ARG A 1 249 ? 17.360 6.331 -13.282 1.00 96.88 249 ARG A O 1
ATOM 2038 N N . GLU A 1 250 ? 16.390 4.970 -11.791 1.00 97.31 250 GLU A N 1
ATOM 2039 C CA . GLU A 1 250 ? 16.487 3.776 -12.641 1.00 97.31 250 GLU A CA 1
ATOM 2040 C C . GLU A 1 250 ? 15.590 3.892 -13.885 1.00 97.31 250 GLU A C 1
ATOM 2042 O O . GLU A 1 250 ? 16.004 3.498 -14.974 1.00 97.31 250 GLU A O 1
ATOM 2047 N N . ARG A 1 251 ? 14.400 4.501 -13.762 1.00 94.69 251 ARG A N 1
ATOM 2048 C CA . ARG A 1 251 ? 13.512 4.801 -14.901 1.00 94.69 251 ARG A CA 1
ATOM 2049 C C . ARG A 1 251 ? 14.111 5.799 -15.891 1.00 94.69 251 ARG A C 1
ATOM 2051 O O . ARG A 1 251 ? 13.771 5.723 -17.066 1.00 94.69 251 ARG A O 1
ATOM 2058 N N . GLY A 1 252 ? 14.936 6.734 -15.420 1.00 94.12 252 GLY A N 1
ATOM 2059 C CA . GLY A 1 252 ? 15.593 7.753 -16.244 1.00 94.12 252 GLY A CA 1
ATOM 2060 C C . GLY A 1 252 ? 16.808 7.248 -17.028 1.00 94.12 252 GLY A C 1
ATOM 2061 O O . GLY A 1 252 ? 17.382 8.001 -17.811 1.00 94.12 252 GLY A O 1
ATOM 2062 N N . ARG A 1 253 ? 17.225 5.991 -16.835 1.00 95.19 253 ARG A N 1
ATOM 2063 C CA . ARG A 1 253 ? 18.336 5.396 -17.589 1.00 95.19 253 ARG A CA 1
ATOM 2064 C C . ARG A 1 253 ? 17.930 5.087 -19.030 1.00 95.19 253 ARG A C 1
ATOM 2066 O O . ARG A 1 253 ? 16.796 4.696 -19.288 1.00 95.19 253 ARG A O 1
ATOM 2073 N N . ALA A 1 254 ? 18.905 5.140 -19.942 1.00 94.06 254 ALA A N 1
ATOM 2074 C CA . ALA A 1 254 ? 18.730 4.718 -21.337 1.00 94.06 254 ALA A CA 1
ATOM 2075 C C . ALA A 1 254 ? 18.244 3.260 -21.456 1.00 94.06 254 ALA A C 1
ATOM 2077 O O . ALA A 1 254 ? 17.401 2.943 -22.292 1.00 94.06 254 ALA A O 1
ATOM 2078 N N . HIS A 1 255 ? 18.737 2.385 -20.573 1.00 94.44 255 HIS A N 1
ATOM 2079 C CA . HIS A 1 255 ? 18.295 0.999 -20.455 1.00 94.44 255 HIS A CA 1
ATOM 2080 C C . HIS A 1 255 ? 17.925 0.692 -19.005 1.00 94.44 255 HIS A C 1
ATOM 2082 O O . HIS A 1 255 ? 18.779 0.713 -18.115 1.00 94.44 255 HIS A O 1
ATOM 2088 N N . ILE A 1 256 ? 16.642 0.407 -18.778 1.00 95.25 256 ILE A N 1
ATOM 2089 C CA . ILE A 1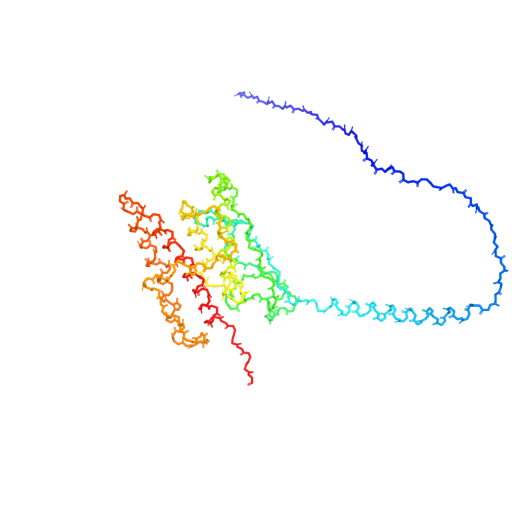 256 ? 16.117 0.037 -17.462 1.00 95.25 256 ILE A CA 1
ATOM 2090 C C . ILE A 1 256 ? 16.581 -1.380 -17.134 1.00 95.25 256 ILE A C 1
ATOM 2092 O O . ILE A 1 256 ? 16.271 -2.329 -17.859 1.00 95.25 256 ILE A O 1
ATOM 2096 N N . ARG A 1 257 ? 17.277 -1.550 -16.009 1.00 95.88 257 ARG A N 1
ATOM 2097 C CA . ARG A 1 257 ? 17.656 -2.877 -15.520 1.00 95.88 257 ARG A CA 1
ATOM 2098 C C . ARG A 1 257 ? 16.489 -3.453 -14.731 1.00 95.88 257 ARG A C 1
ATOM 2100 O O . ARG A 1 257 ? 16.247 -3.077 -13.585 1.00 95.88 257 ARG A O 1
ATOM 2107 N N . MET A 1 258 ? 15.748 -4.366 -15.357 1.00 93.62 258 MET A N 1
ATOM 2108 C CA . MET A 1 258 ? 14.510 -4.926 -14.798 1.00 93.62 258 MET A CA 1
ATOM 2109 C C . MET A 1 258 ? 14.702 -5.589 -13.429 1.00 93.62 258 MET A C 1
ATOM 2111 O O . MET A 1 258 ? 13.853 -5.446 -12.557 1.00 93.62 258 MET A O 1
ATOM 2115 N N . ASN A 1 259 ? 15.835 -6.252 -13.194 1.00 93.69 259 ASN A N 1
ATOM 2116 C CA . ASN A 1 259 ? 16.161 -6.833 -11.890 1.00 93.69 259 ASN A CA 1
ATOM 2117 C C . ASN A 1 259 ? 16.316 -5.767 -10.788 1.00 93.69 259 ASN A C 1
ATOM 2119 O O . ASN A 1 259 ? 15.844 -5.968 -9.672 1.00 93.69 259 ASN A O 1
ATOM 2123 N N . VAL A 1 260 ? 16.943 -4.628 -11.099 1.00 95.56 260 VAL A N 1
ATOM 2124 C CA . VAL A 1 260 ? 17.095 -3.504 -10.163 1.00 95.56 260 VAL A CA 1
ATOM 2125 C C . VAL A 1 260 ? 15.746 -2.836 -9.917 1.00 95.56 260 VAL A C 1
ATOM 2127 O O . VAL A 1 260 ? 15.391 -2.613 -8.764 1.00 95.56 260 VAL A O 1
ATOM 2130 N N . MET A 1 261 ? 14.979 -2.583 -10.981 1.00 96.00 261 MET A N 1
ATOM 2131 C CA . MET A 1 261 ? 13.634 -2.009 -10.900 1.00 96.00 261 MET A CA 1
ATOM 2132 C C . MET A 1 261 ? 12.718 -2.850 -10.006 1.00 96.00 261 MET A C 1
ATOM 2134 O O . MET A 1 261 ? 12.138 -2.333 -9.055 1.00 96.00 261 MET A O 1
ATOM 2138 N N . ASN A 1 262 ? 12.642 -4.157 -10.267 1.00 94.25 262 ASN A N 1
ATOM 2139 C CA . ASN A 1 262 ? 11.808 -5.072 -9.492 1.00 94.25 262 ASN A CA 1
ATOM 2140 C C . ASN A 1 262 ? 12.243 -5.107 -8.028 1.00 94.25 262 ASN A C 1
ATOM 2142 O O . ASN A 1 262 ? 11.400 -5.010 -7.142 1.00 94.25 262 ASN A O 1
ATOM 2146 N N . ARG A 1 263 ? 13.555 -5.172 -7.763 1.00 96.12 263 ARG A N 1
ATOM 2147 C CA . ARG A 1 263 ? 14.081 -5.132 -6.395 1.00 96.12 263 ARG A CA 1
ATOM 2148 C C . ARG A 1 263 ? 13.655 -3.859 -5.660 1.00 96.12 263 ARG A C 1
ATOM 2150 O O . ARG A 1 263 ? 13.193 -3.964 -4.533 1.00 96.12 263 ARG A O 1
ATOM 2157 N N . LEU A 1 264 ? 13.775 -2.687 -6.285 1.00 97.56 264 LEU A N 1
ATOM 2158 C CA . LEU A 1 264 ? 13.381 -1.413 -5.673 1.00 97.56 264 LEU A CA 1
ATOM 2159 C C . LEU A 1 264 ? 11.873 -1.354 -5.384 1.00 97.56 264 LEU A C 1
ATOM 2161 O O . LEU A 1 264 ? 11.472 -0.927 -4.307 1.00 97.56 264 LEU A O 1
ATOM 2165 N N . ILE A 1 265 ? 11.032 -1.828 -6.308 1.00 96.88 265 ILE A N 1
ATOM 2166 C CA . ILE A 1 265 ? 9.574 -1.869 -6.109 1.00 96.88 265 ILE A CA 1
ATOM 2167 C C . ILE A 1 265 ? 9.207 -2.798 -4.945 1.00 96.88 265 ILE A C 1
ATOM 2169 O O . ILE A 1 265 ? 8.390 -2.442 -4.100 1.00 96.88 265 ILE A O 1
ATOM 2173 N N . PHE A 1 266 ? 9.829 -3.972 -4.849 1.00 96.19 266 PHE A N 1
ATOM 2174 C CA . PHE A 1 266 ? 9.556 -4.878 -3.735 1.00 96.19 266 PHE A CA 1
ATOM 2175 C C . PHE A 1 266 ? 10.145 -4.386 -2.407 1.00 96.19 266 PHE A C 1
ATOM 2177 O O . PHE A 1 266 ? 9.548 -4.621 -1.360 1.00 96.19 266 PHE A O 1
ATOM 2184 N N . GLN A 1 267 ? 11.246 -3.631 -2.435 1.00 96.94 267 GLN A N 1
ATOM 2185 C CA . GLN A 1 267 ? 11.748 -2.902 -1.267 1.00 96.94 267 GLN A CA 1
ATOM 2186 C C . GLN A 1 267 ? 10.773 -1.812 -0.804 1.00 96.94 267 GLN A C 1
ATOM 2188 O O . GLN A 1 267 ? 10.584 -1.650 0.399 1.00 96.94 267 GLN A O 1
ATOM 2193 N N . LEU A 1 268 ? 10.106 -1.114 -1.730 1.00 96.69 268 LEU A N 1
ATOM 2194 C CA . LEU A 1 268 ? 9.041 -0.160 -1.403 1.00 96.69 268 LEU A CA 1
ATOM 2195 C C . LEU A 1 268 ? 7.859 -0.858 -0.716 1.00 96.69 268 LEU A C 1
ATOM 2197 O O . LEU A 1 268 ? 7.367 -0.391 0.308 1.00 96.69 268 LEU A O 1
ATOM 2201 N N . PHE A 1 269 ? 7.423 -2.003 -1.245 1.00 95.69 269 PHE A N 1
ATOM 2202 C CA . PHE A 1 269 ? 6.348 -2.791 -0.633 1.00 95.69 269 PHE A CA 1
ATOM 2203 C C . PHE A 1 269 ? 6.743 -3.333 0.742 1.00 95.69 269 PHE A C 1
ATOM 2205 O O . PHE A 1 269 ? 5.921 -3.344 1.655 1.00 95.69 269 PHE A O 1
ATOM 2212 N N . ARG A 1 270 ? 8.009 -3.728 0.920 1.00 95.06 270 ARG A N 1
ATOM 2213 C CA . ARG A 1 270 ? 8.539 -4.138 2.222 1.00 95.06 270 ARG A CA 1
ATOM 2214 C C . ARG A 1 270 ? 8.509 -2.994 3.238 1.00 95.06 270 ARG A C 1
ATOM 2216 O O . ARG A 1 270 ? 8.006 -3.196 4.338 1.00 95.06 270 ARG A O 1
ATOM 2223 N N . ALA A 1 271 ? 8.970 -1.805 2.849 1.00 94.75 271 ALA A N 1
ATOM 2224 C CA . ALA A 1 271 ? 8.969 -0.623 3.709 1.00 94.75 271 ALA A CA 1
ATOM 2225 C C . ALA A 1 271 ? 7.555 -0.268 4.205 1.00 94.75 271 ALA A C 1
ATOM 2227 O O . ALA A 1 271 ? 7.386 0.045 5.378 1.00 94.75 271 ALA A O 1
ATOM 2228 N N . LYS A 1 272 ? 6.528 -0.411 3.353 1.00 93.19 272 LYS A N 1
ATOM 2229 C CA . LYS A 1 272 ? 5.110 -0.229 3.729 1.00 93.19 272 LYS A CA 1
ATOM 2230 C C . LYS A 1 272 ? 4.640 -1.192 4.815 1.00 93.19 272 LYS A C 1
ATOM 2232 O O . LYS A 1 272 ? 3.933 -0.790 5.735 1.00 93.19 272 LYS A O 1
ATOM 2237 N N . ILE A 1 273 ? 5.019 -2.464 4.702 1.00 93.38 273 ILE A N 1
ATOM 2238 C CA . ILE A 1 273 ? 4.673 -3.497 5.687 1.00 93.38 273 ILE A CA 1
ATOM 2239 C C . ILE A 1 273 ? 5.338 -3.176 7.0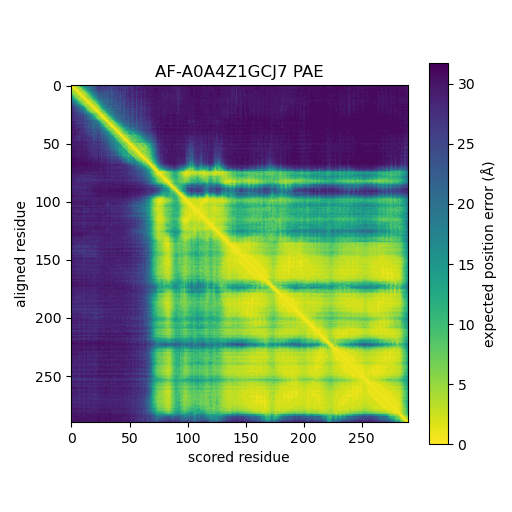29 1.00 93.38 273 ILE A C 1
ATOM 2241 O O . ILE A 1 273 ? 4.666 -3.173 8.060 1.00 93.38 273 ILE A O 1
ATOM 2245 N N . ASP A 1 274 ? 6.634 -2.862 7.008 1.00 92.88 274 ASP A N 1
ATOM 2246 C CA . ASP A 1 274 ? 7.395 -2.544 8.219 1.00 92.88 274 ASP A CA 1
ATOM 2247 C C . ASP A 1 274 ? 6.917 -1.223 8.857 1.00 92.88 274 ASP A C 1
ATOM 2249 O O . ASP A 1 274 ? 6.872 -1.108 10.084 1.00 92.88 274 ASP A O 1
ATOM 2253 N N . TYR A 1 275 ? 6.489 -0.249 8.045 1.00 91.38 275 TYR A N 1
ATOM 2254 C CA . TYR A 1 275 ? 5.894 1.003 8.517 1.00 91.38 275 TYR A CA 1
ATOM 2255 C C . TYR A 1 275 ? 4.569 0.755 9.234 1.00 91.38 275 TYR A C 1
ATOM 2257 O O . TYR A 1 275 ? 4.378 1.240 10.349 1.00 91.38 275 TYR A O 1
ATOM 2265 N N . GLN A 1 276 ? 3.681 -0.053 8.649 1.00 89.06 276 GLN A N 1
ATOM 2266 C CA . GLN A 1 276 ? 2.421 -0.418 9.291 1.00 89.06 276 GLN A CA 1
ATOM 2267 C C . GLN A 1 276 ? 2.641 -1.154 10.619 1.00 89.06 276 GLN A C 1
ATOM 2269 O O . GLN A 1 276 ? 1.925 -0.893 11.586 1.00 89.06 276 GLN A O 1
ATOM 2274 N N . GLU A 1 277 ? 3.625 -2.056 10.683 1.00 89.69 277 GLU A N 1
ATOM 2275 C CA . GLU A 1 277 ? 3.999 -2.741 11.923 1.00 89.69 277 GLU A CA 1
ATOM 2276 C C . GLU A 1 277 ? 4.428 -1.727 12.993 1.00 89.69 277 GLU A C 1
ATOM 2278 O O . GLU A 1 277 ? 3.834 -1.674 14.072 1.00 89.69 277 GLU A O 1
ATOM 2283 N N . ALA A 1 278 ? 5.409 -0.872 12.683 1.00 89.56 278 ALA A N 1
ATOM 2284 C CA . ALA A 1 278 ? 5.901 0.151 13.605 1.00 89.56 278 ALA A CA 1
ATOM 2285 C C . ALA A 1 278 ? 4.778 1.092 14.068 1.00 89.56 278 ALA A C 1
ATOM 2287 O O . ALA A 1 278 ? 4.635 1.365 15.262 1.00 89.56 278 ALA A O 1
ATOM 2288 N N . TRP A 1 279 ? 3.930 1.530 13.139 1.00 86.06 279 TRP A N 1
ATOM 2289 C CA . TRP A 1 279 ? 2.795 2.394 13.432 1.00 86.06 279 TRP A CA 1
ATOM 2290 C C . TRP A 1 279 ? 1.792 1.729 14.383 1.00 86.06 279 TRP A C 1
ATOM 2292 O O . TRP A 1 279 ? 1.352 2.362 15.346 1.00 86.06 279 TRP A O 1
ATOM 2302 N N . ALA A 1 280 ? 1.457 0.454 14.162 1.00 81.56 280 ALA A N 1
ATOM 2303 C CA . ALA A 1 280 ? 0.516 -0.287 15.003 1.00 81.56 280 ALA A CA 1
ATOM 2304 C C . ALA A 1 280 ? 1.029 -0.466 16.439 1.00 81.56 280 ALA A C 1
ATOM 2306 O O . ALA A 1 280 ? 0.236 -0.526 17.379 1.00 81.56 280 ALA A O 1
ATOM 2307 N N . HIS A 1 281 ? 2.348 -0.524 16.611 1.00 81.94 281 HIS A N 1
ATOM 2308 C CA . HIS A 1 281 ? 3.006 -0.562 17.912 1.00 81.94 281 HIS A CA 1
ATOM 2309 C C . HIS A 1 281 ? 2.982 0.789 18.636 1.00 81.94 281 HIS A C 1
ATOM 2311 O O . HIS A 1 281 ? 2.717 0.841 19.836 1.00 81.94 281 HIS A O 1
ATOM 2317 N N . VAL A 1 282 ? 3.204 1.885 17.910 1.00 79.50 282 VAL A N 1
ATOM 2318 C CA . VAL A 1 282 ? 3.142 3.248 18.461 1.00 79.50 282 VAL A CA 1
ATOM 2319 C C . VAL A 1 282 ? 1.718 3.638 18.858 1.00 79.50 282 VAL A C 1
ATOM 2321 O O . VAL A 1 282 ? 1.518 4.265 19.895 1.00 79.50 282 VAL A O 1
ATOM 2324 N N . ASN A 1 283 ? 0.734 3.252 18.045 1.00 73.44 283 ASN A N 1
ATOM 2325 C CA . ASN A 1 283 ? -0.663 3.677 18.174 1.00 73.44 283 ASN A CA 1
ATOM 2326 C C . ASN A 1 283 ? -1.576 2.572 18.742 1.00 73.44 283 ASN A C 1
ATOM 2328 O O . ASN A 1 283 ? -2.804 2.684 18.695 1.00 73.44 283 ASN A O 1
ATOM 2332 N N . GLY A 1 284 ? -0.974 1.496 19.269 1.00 66.00 284 GLY A N 1
ATOM 2333 C CA . GLY A 1 284 ? -1.591 0.415 20.051 1.00 66.00 284 GLY A CA 1
ATOM 2334 C C . GLY A 1 284 ? -2.472 0.941 21.195 1.00 66.00 284 GLY A C 1
ATOM 2335 O O . GLY A 1 284 ? -2.016 1.878 21.851 1.00 66.00 284 GLY A O 1
ATOM 2336 N N . PRO A 1 285 ? -3.667 0.379 21.522 1.00 57.50 285 PRO A N 1
ATOM 2337 C CA . PRO A 1 285 ? -4.191 0.605 22.861 1.00 57.50 285 PRO A CA 1
ATOM 2338 C C . PRO A 1 285 ? -3.138 0.090 23.843 1.00 57.50 285 PRO A C 1
ATOM 2340 O O . PRO A 1 285 ? -2.506 -0.947 23.607 1.00 57.50 285 PRO A O 1
ATOM 2343 N N . LEU A 1 286 ? -2.919 0.837 24.919 1.00 53.38 286 LEU A N 1
ATOM 2344 C CA . LEU A 1 286 ? -2.068 0.360 25.998 1.00 53.38 286 LEU A CA 1
ATOM 2345 C C . LEU A 1 286 ? -2.683 -0.943 26.529 1.00 53.38 286 LEU A C 1
ATOM 2347 O O . LEU A 1 286 ? -3.913 -1.023 26.626 1.00 53.38 286 LEU A O 1
ATOM 2351 N N . PRO A 1 287 ? -1.874 -1.970 26.843 1.00 48.41 287 PRO A N 1
ATOM 2352 C CA . PRO A 1 287 ? -2.394 -3.098 27.598 1.00 48.41 287 PRO A CA 1
ATOM 2353 C C . PRO A 1 287 ? -3.057 -2.563 28.878 1.00 48.41 287 PRO A C 1
ATOM 2355 O O . PRO A 1 287 ? -2.579 -1.557 29.416 1.00 48.41 287 PRO A O 1
ATOM 2358 N N . PRO A 1 288 ? -4.164 -3.174 29.340 1.00 42.50 288 PRO A N 1
ATOM 2359 C CA . PRO A 1 288 ? -4.785 -2.771 30.594 1.00 42.50 288 PRO A CA 1
ATOM 2360 C C . PRO A 1 288 ? -3.720 -2.791 31.693 1.00 42.50 288 PRO A C 1
ATOM 2362 O O . PRO A 1 288 ? -2.943 -3.745 31.776 1.00 42.50 288 PRO A O 1
ATOM 2365 N N . GLU A 1 289 ? -3.645 -1.712 32.473 1.00 41.72 289 GLU A N 1
ATOM 2366 C CA . GLU A 1 289 ? -2.769 -1.657 33.643 1.00 41.72 289 GLU A CA 1
ATOM 2367 C C . GLU A 1 289 ? -3.137 -2.838 34.557 1.00 41.72 289 GLU A C 1
ATOM 2369 O O . GLU A 1 289 ? -4.304 -2.999 34.920 1.00 41.72 289 GLU A O 1
ATOM 2374 N N . LEU A 1 290 ? -2.156 -3.710 34.816 1.00 34.72 290 LEU A N 1
ATOM 2375 C CA . LEU A 1 290 ? -2.274 -4.864 35.712 1.00 34.72 290 LEU A CA 1
ATOM 2376 C C . LEU A 1 290 ? -2.148 -4.429 37.171 1.00 34.72 290 LEU A C 1
ATOM 2378 O O . LEU A 1 290 ? -1.243 -3.611 37.454 1.00 34.72 290 LEU A O 1
#

Radius of gyration: 30.8 Å; Cα contacts (8 Å, |Δi|>4): 302; chains: 1; bounding box: 76×76×73 Å

Secondary structure (DSSP, 8-state):
---------------------------------------SSTHHHHHHHHHHHHHHHHHHHHHHHHTT-------EESS---EE--TTSS--SS-SSPEEE--TT-SSGGGTTSEEE--SSSPPPTTPPPPPPP-EE-HHHHHHH-HHHHHHHHHHHHHHHHHHHHHTTT--STTSSTTHHHHHHHHHHHHGGGS-SS--TT--SGGG---TTPPPPPS---TT-HHHHHHHHHHHHIIIIIHHHHHHHHHTSSS--HHHHHHHHHHHHHHHHHHHHHHHHHSPPPPPP-

Organism: NCBI:txid278943

Mean predicted aligned error: 16.26 Å

Foldseek 3Di:
DDDDDDDDDDDDDDDDDDDDDDDDDDDDDDDDDDDPDPDDDCPVVVVVVVVVVVVVVVVVVVVVVVVVPCPPQAWAWPQQAQAQDQPPPDDCNGPLWIKTQGDQVAPPNVRHRHIDTADLVRHTGPPYQARDDHQFHDPVVCVVQPPQLRLQLNQQLNVLVVLLCVLLVNGHPSHFPPCLSVLSSVLSNVCSVLDDSHDDPPDLLPVLPADPQQDDDDPDLAAPDPVLVVNLVSLCCVLVPVLVVVLVVLVPDPDRDSSSNVSSSSNSSNSSSVNRNSRSNHSPDDDPDD

Nearest PDB structures (foldseek):
  1nig-assembly1_A  TM=2.930E-01  e=4.388E+00  Thermoplasma acidophilum

Sequence (290 aa):
MTGEDIGFHTQYPEVPLSVCFFFGISVQPNTCSDINTALSINSTIEIKRNKTVQDKVTLLSDLRDSSSRTAAIMCRAANVARYYCDNRAGNHRHDPNQYWDACDQHPNPALRNLRYLETPQEPPCYDTLNPPLPDDVCPDHRRRYGDRRANRIQSHITHLLALVFAAGRGRPLATGAPNIREHIFYDVERYSRYLNERPEPDERYTRYGNHPRHPIRPYSLEPRQVHVFNYSSELQDLEGFWIPEDIARERGRAHIRMNVMNRLIFQLFRAKIDYQEAWAHVNGPLPPEL